Protein AF-A0A833EE77-F1 (afdb_monomer_lite)

pLDDT: mean 90.79, std 15.11, range [37.19, 98.88]

Structure (mmCIF, N/CA/C/O backbone):
data_AF-A0A833EE77-F1
#
_entry.id   AF-A0A833EE77-F1
#
loop_
_atom_site.group_PDB
_atom_site.id
_atom_site.type_symbol
_atom_site.label_atom_id
_atom_site.label_alt_id
_atom_site.label_comp_id
_atom_site.label_asym_id
_atom_site.label_entity_id
_atom_site.label_seq_id
_atom_site.pdbx_PDB_ins_code
_atom_site.Cartn_x
_atom_site.Cartn_y
_atom_site.Cartn_z
_atom_site.occupancy
_atom_site.B_iso_or_equiv
_atom_site.auth_seq_id
_atom_site.auth_comp_id
_atom_site.auth_asym_id
_atom_site.auth_atom_id
_atom_site.pdbx_PDB_model_num
ATOM 1 N N . MET A 1 1 ? -13.756 -19.932 4.667 1.00 41.28 1 MET A N 1
ATOM 2 C CA . MET A 1 1 ? -12.441 -20.543 4.941 1.00 41.28 1 MET A CA 1
ATOM 3 C C . MET A 1 1 ? -11.650 -19.538 5.749 1.00 41.28 1 MET A C 1
ATOM 5 O O . MET A 1 1 ? -11.485 -18.421 5.277 1.00 41.28 1 MET A O 1
ATOM 9 N N . THR A 1 2 ? -11.267 -19.874 6.977 1.00 51.00 2 THR A N 1
ATOM 10 C CA . THR A 1 2 ? -10.389 -19.019 7.786 1.00 51.00 2 THR A CA 1
ATOM 11 C C . THR A 1 2 ? -9.009 -19.064 7.149 1.00 51.00 2 THR A C 1
ATOM 13 O O . THR A 1 2 ? -8.465 -20.150 6.953 1.00 51.00 2 THR A O 1
ATOM 16 N N . GLN A 1 3 ? -8.489 -17.916 6.727 1.00 67.69 3 GLN A N 1
ATOM 17 C CA . GLN A 1 3 ? -7.185 -17.866 6.086 1.00 67.69 3 GLN A CA 1
ATOM 18 C C . GLN A 1 3 ? -6.095 -18.176 7.117 1.00 67.69 3 GLN A C 1
ATOM 20 O O . GLN A 1 3 ? -6.191 -17.741 8.264 1.00 67.69 3 GLN A O 1
ATOM 25 N N . ALA A 1 4 ? -5.080 -18.950 6.729 1.00 79.62 4 ALA A N 1
ATOM 26 C CA . ALA A 1 4 ? -3.948 -19.215 7.605 1.00 79.62 4 ALA A CA 1
ATOM 27 C C . ALA A 1 4 ? -3.209 -17.903 7.905 1.00 79.62 4 ALA A C 1
ATOM 29 O O . ALA A 1 4 ? -2.878 -17.142 6.995 1.00 79.62 4 ALA A O 1
ATOM 30 N N . LYS A 1 5 ? -2.963 -17.655 9.190 1.00 92.25 5 LYS A N 1
ATOM 31 C CA . LYS A 1 5 ? -2.133 -16.555 9.672 1.00 92.25 5 LYS A CA 1
ATOM 32 C C . LYS A 1 5 ? -0.692 -16.753 9.185 1.00 92.25 5 LYS A C 1
ATOM 34 O O . LYS A 1 5 ? -0.132 -17.825 9.402 1.00 92.25 5 LYS A O 1
ATOM 39 N N . ILE A 1 6 ? -0.100 -15.726 8.574 1.00 95.88 6 ILE A N 1
ATOM 40 C CA . ILE A 1 6 ? 1.319 -15.721 8.176 1.00 95.88 6 ILE A CA 1
ATOM 41 C C . ILE A 1 6 ? 2.104 -14.883 9.181 1.00 95.88 6 ILE A C 1
ATOM 43 O O . ILE A 1 6 ? 1.729 -13.741 9.448 1.00 95.88 6 ILE A O 1
ATOM 47 N N . THR A 1 7 ? 3.165 -15.437 9.762 1.00 96.62 7 THR A N 1
ATOM 48 C CA . THR A 1 7 ? 3.954 -14.734 10.783 1.00 96.62 7 THR A CA 1
ATOM 49 C C . THR A 1 7 ? 4.875 -13.678 10.176 1.00 96.62 7 THR A C 1
ATOM 51 O O . THR A 1 7 ? 5.219 -13.746 8.995 1.00 96.62 7 THR A O 1
ATOM 54 N N . LEU A 1 8 ? 5.309 -12.708 10.984 1.00 94.75 8 LEU A N 1
ATOM 55 C CA . LEU A 1 8 ? 6.330 -11.737 10.569 1.00 94.75 8 LEU A CA 1
ATOM 56 C C . LEU A 1 8 ? 7.614 -12.402 10.058 1.00 94.75 8 LEU A C 1
ATOM 58 O O . LEU A 1 8 ? 8.053 -12.073 8.961 1.00 94.75 8 LEU A O 1
ATOM 62 N N . ASP A 1 9 ? 8.146 -13.390 10.778 1.00 94.62 9 ASP A N 1
ATOM 63 C CA . ASP A 1 9 ? 9.364 -14.107 10.371 1.00 94.62 9 ASP A CA 1
ATOM 64 C C . ASP A 1 9 ? 9.210 -14.770 8.991 1.00 94.62 9 ASP A C 1
ATOM 66 O O . ASP A 1 9 ? 10.132 -14.778 8.176 1.00 94.62 9 ASP A O 1
ATOM 70 N N . GLN A 1 10 ? 8.016 -15.296 8.686 1.00 95.12 10 GLN A N 1
ATOM 71 C CA . GLN A 1 10 ? 7.722 -15.828 7.356 1.00 95.12 10 GLN A CA 1
ATOM 72 C C . GLN A 1 10 ? 7.742 -14.711 6.305 1.00 95.12 10 GLN A C 1
ATOM 74 O O . GLN A 1 10 ? 8.384 -14.871 5.269 1.00 95.12 10 GLN A O 1
ATOM 79 N N . LEU A 1 11 ? 7.095 -13.573 6.577 1.00 95.19 11 LEU A N 1
ATOM 80 C CA . LEU A 1 11 ? 7.039 -12.421 5.664 1.00 95.19 11 LEU A CA 1
ATOM 81 C C . LEU A 1 11 ? 8.419 -11.811 5.378 1.00 95.19 11 LEU A C 1
ATOM 83 O O . LEU A 1 11 ? 8.640 -11.306 4.277 1.00 95.19 11 LEU A O 1
ATOM 87 N N . GLU A 1 12 ? 9.353 -11.859 6.327 1.00 92.75 12 GLU A N 1
ATOM 88 C CA . GLU A 1 12 ? 10.727 -11.374 6.129 1.00 92.75 12 GLU A CA 1
ATOM 89 C C . GLU A 1 12 ? 11.504 -12.213 5.107 1.00 92.75 12 GLU A C 1
ATOM 91 O O . GLU A 1 12 ? 12.356 -11.690 4.392 1.00 92.75 12 GLU A O 1
ATOM 96 N N . SER A 1 13 ? 11.165 -13.498 4.982 1.00 94.19 13 SER A N 1
ATOM 97 C CA . SER A 1 13 ? 11.771 -14.407 4.002 1.00 94.19 13 SER A CA 1
ATOM 98 C C . SER A 1 13 ? 11.108 -14.378 2.618 1.00 94.19 13 SER A C 1
ATOM 100 O O . SER A 1 13 ? 11.604 -15.008 1.684 1.00 94.19 13 SER A O 1
ATOM 102 N N . PHE A 1 14 ? 9.985 -13.666 2.466 1.00 96.19 14 PHE A N 1
ATOM 103 C CA . PHE A 1 14 ? 9.213 -13.671 1.225 1.00 96.19 14 PHE A CA 1
ATOM 104 C C . PHE A 1 14 ? 9.964 -13.003 0.074 1.00 96.19 14 PHE A C 1
ATOM 106 O O . PHE A 1 14 ? 10.391 -11.849 0.146 1.00 96.19 14 PHE A O 1
ATOM 113 N N . SER A 1 15 ? 10.000 -13.694 -1.062 1.00 95.00 15 SER A N 1
ATOM 114 C CA . SER A 1 15 ? 10.265 -13.065 -2.347 1.00 95.00 15 SER A CA 1
ATOM 115 C C . SER A 1 15 ? 9.066 -12.220 -2.784 1.00 95.00 15 SER A C 1
ATOM 117 O O . SER A 1 15 ? 7.940 -12.358 -2.300 1.00 95.00 15 SER A O 1
ATOM 119 N N . TYR A 1 16 ? 9.257 -11.378 -3.798 1.00 92.88 16 TYR A N 1
ATOM 120 C CA . TYR A 1 16 ? 8.147 -10.619 -4.368 1.00 92.88 16 TYR A CA 1
ATOM 121 C C . TYR A 1 16 ? 7.014 -11.506 -4.922 1.00 92.88 16 TYR A C 1
ATOM 123 O O . TYR A 1 16 ? 5.853 -11.094 -4.920 1.00 92.88 16 TYR A O 1
ATOM 131 N N . LYS A 1 17 ? 7.326 -12.727 -5.383 1.00 95.88 17 LYS A N 1
ATOM 132 C CA . LYS A 1 17 ? 6.321 -13.681 -5.876 1.00 95.88 17 LYS A CA 1
ATOM 133 C C . LYS A 1 17 ? 5.457 -14.218 -4.741 1.00 95.88 17 LYS A C 1
ATOM 135 O O . LYS A 1 17 ? 4.261 -14.432 -4.945 1.00 95.88 17 LYS A O 1
ATOM 140 N N . ASP A 1 18 ? 6.042 -14.373 -3.559 1.00 97.00 18 ASP A N 1
ATOM 141 C CA . ASP A 1 18 ? 5.333 -14.823 -2.364 1.00 97.00 18 ASP A CA 1
ATOM 142 C C . ASP A 1 18 ? 4.356 -13.744 -1.893 1.00 97.00 18 ASP A C 1
ATOM 144 O O . ASP A 1 18 ? 3.195 -14.049 -1.639 1.00 97.00 18 ASP A O 1
ATOM 148 N N . TYR A 1 19 ? 4.753 -12.464 -1.923 1.00 97.38 19 TYR A N 1
ATOM 149 C CA . TYR A 1 19 ? 3.835 -11.342 -1.671 1.00 97.38 19 TYR A CA 1
ATOM 150 C C . TYR A 1 19 ? 2.665 -11.291 -2.664 1.00 97.38 19 TYR A C 1
ATOM 152 O O . TYR A 1 19 ? 1.514 -11.130 -2.261 1.00 97.38 19 TYR A O 1
ATOM 160 N N . ILE A 1 20 ? 2.929 -11.461 -3.964 1.00 97.19 20 ILE A N 1
ATOM 161 C CA . ILE A 1 20 ? 1.875 -11.493 -4.993 1.00 97.19 20 ILE A CA 1
ATOM 162 C C . ILE A 1 20 ? 0.903 -12.653 -4.735 1.00 97.19 20 ILE A C 1
ATOM 164 O O . ILE A 1 20 ? -0.315 -12.470 -4.809 1.00 97.19 20 ILE A O 1
ATOM 168 N N . SER A 1 21 ? 1.437 -13.830 -4.402 1.00 96.69 21 SER A N 1
ATOM 169 C CA . SER A 1 21 ? 0.649 -15.029 -4.103 1.00 96.69 21 SER A CA 1
ATOM 170 C C . SER A 1 21 ? -0.181 -14.853 -2.834 1.00 96.69 21 SER A C 1
ATOM 172 O O . SER A 1 21 ? -1.374 -15.162 -2.842 1.00 96.69 21 SER A O 1
ATOM 174 N N . LEU A 1 22 ? 0.410 -14.276 -1.784 1.00 97.06 22 LEU A N 1
ATOM 175 C CA . LEU A 1 22 ? -0.274 -13.899 -0.552 1.00 97.06 22 LEU A CA 1
ATOM 176 C C . LEU A 1 22 ? -1.466 -13.000 -0.868 1.00 97.06 22 LEU A C 1
ATOM 178 O O . LEU A 1 22 ? -2.602 -13.393 -0.618 1.00 97.06 22 LEU A O 1
ATOM 182 N N . TYR A 1 23 ? -1.234 -11.847 -1.498 1.00 97.69 23 TYR A N 1
ATOM 183 C CA . TYR A 1 23 ? -2.290 -10.880 -1.794 1.00 97.69 23 TYR A CA 1
ATOM 184 C C . TYR A 1 23 ? -3.417 -11.479 -2.625 1.00 97.69 23 TYR A C 1
ATOM 186 O O . TYR A 1 23 ? -4.588 -11.310 -2.283 1.00 97.69 23 TYR A O 1
ATOM 194 N N . LYS A 1 24 ? -3.079 -12.244 -3.664 1.00 95.88 24 LYS A N 1
ATOM 195 C CA . LYS A 1 24 ? -4.072 -12.938 -4.480 1.00 95.88 24 LYS A CA 1
ATOM 196 C C . LYS A 1 24 ? -4.890 -13.933 -3.649 1.00 95.88 24 LYS A C 1
ATOM 198 O O . LYS A 1 24 ? -6.118 -13.902 -3.725 1.00 95.88 24 LYS A O 1
ATOM 203 N N . SER A 1 25 ? -4.235 -14.770 -2.837 1.00 95.25 25 SER A N 1
ATOM 204 C CA . SER A 1 25 ? -4.895 -15.781 -1.991 1.00 95.25 25 SER A CA 1
ATOM 205 C C . SER A 1 25 ? -5.814 -15.167 -0.928 1.00 95.25 25 SER A C 1
ATOM 207 O O . SER A 1 25 ? -6.822 -15.764 -0.565 1.00 95.25 25 SER A O 1
ATOM 209 N N . CYS A 1 26 ? -5.499 -13.950 -0.475 1.00 95.00 26 CYS A N 1
ATOM 210 C CA . CYS A 1 26 ? -6.304 -13.154 0.452 1.00 95.00 26 CYS A CA 1
ATOM 211 C C . CYS A 1 26 ? -7.503 -12.459 -0.201 1.00 95.00 26 CYS A C 1
ATOM 213 O O . CYS A 1 26 ? -8.188 -11.679 0.457 1.00 95.00 26 CYS A O 1
ATOM 215 N N . GLY A 1 27 ? -7.743 -12.661 -1.498 1.00 95.81 27 GLY A N 1
ATOM 216 C CA . GLY A 1 27 ? -8.798 -11.936 -2.197 1.00 95.81 27 GLY A CA 1
ATOM 217 C C . GLY A 1 27 ? -8.448 -10.466 -2.470 1.00 95.81 27 GLY A C 1
ATOM 218 O O . GLY A 1 27 ? -9.326 -9.701 -2.864 1.00 95.81 27 GLY A O 1
ATOM 219 N N . LEU A 1 28 ? -7.197 -10.033 -2.284 1.00 97.56 28 LEU A N 1
ATOM 220 C CA . LEU A 1 28 ? -6.819 -8.643 -2.526 1.00 97.56 28 LEU A CA 1
ATOM 221 C C . LEU A 1 28 ? -6.675 -8.372 -4.020 1.00 97.56 28 LEU A C 1
ATOM 223 O O . LEU A 1 28 ? -6.152 -9.190 -4.783 1.00 97.56 28 LEU A O 1
ATOM 227 N N . SER A 1 29 ? -7.126 -7.192 -4.436 1.00 98.19 29 SER A N 1
ATOM 228 C CA . SER A 1 29 ? -6.893 -6.692 -5.785 1.00 98.19 29 SER A CA 1
ATOM 229 C C . SER A 1 29 ? -5.613 -5.872 -5.817 1.00 98.19 29 SER A C 1
ATOM 231 O O . SER A 1 29 ? -5.461 -4.923 -5.042 1.00 98.19 29 SER A O 1
ATOM 233 N N . ILE A 1 30 ? -4.693 -6.252 -6.703 1.00 98.44 30 ILE A N 1
ATOM 234 C CA . ILE A 1 30 ? -3.366 -5.648 -6.810 1.00 98.44 30 ILE A CA 1
ATOM 235 C C . ILE A 1 30 ? -3.077 -5.153 -8.218 1.00 98.44 30 ILE A C 1
ATOM 237 O O . ILE A 1 30 ? -3.586 -5.699 -9.197 1.00 98.44 30 ILE A O 1
ATOM 241 N N . VAL A 1 31 ? -2.208 -4.149 -8.316 1.00 98.62 31 VAL A N 1
ATOM 242 C CA . VAL A 1 31 ? -1.667 -3.666 -9.591 1.00 98.62 31 VAL A CA 1
ATOM 243 C C . VAL A 1 31 ? -0.179 -3.335 -9.477 1.00 98.62 31 VAL A C 1
ATOM 245 O O . VAL A 1 31 ? 0.266 -2.873 -8.422 1.00 98.62 31 VAL A O 1
ATOM 248 N N . PRO A 1 32 ? 0.605 -3.537 -10.550 1.00 98.69 32 PRO A N 1
ATOM 249 C CA . PRO A 1 32 ? 1.985 -3.084 -10.598 1.00 98.69 32 PRO A CA 1
ATOM 250 C C . PRO A 1 32 ? 2.079 -1.562 -10.660 1.00 98.69 32 PRO A C 1
ATOM 252 O O . PRO A 1 32 ? 1.334 -0.900 -11.391 1.00 98.69 32 PRO A O 1
ATOM 255 N N . LEU A 1 33 ? 3.054 -1.024 -9.937 1.00 98.81 33 LEU A N 1
ATOM 256 C CA . LEU A 1 33 ? 3.460 0.375 -9.981 1.00 98.81 33 LEU A CA 1
ATOM 257 C C . LEU A 1 33 ? 4.839 0.496 -10.633 1.00 98.81 33 LEU A C 1
ATOM 259 O O . LEU A 1 33 ? 5.613 -0.463 -10.649 1.00 98.81 33 LEU A O 1
ATOM 263 N N . TYR A 1 34 ? 5.156 1.675 -11.166 1.00 98.56 34 TYR A N 1
ATOM 264 C CA . TYR A 1 34 ? 6.520 1.938 -11.609 1.00 98.56 34 TYR A CA 1
ATOM 265 C C . TYR A 1 34 ? 7.469 1.859 -10.402 1.00 98.56 34 TYR A C 1
ATOM 267 O O . TYR A 1 34 ? 7.109 2.377 -9.333 1.00 98.56 34 TYR A O 1
ATOM 275 N N . PRO A 1 35 ? 8.655 1.237 -10.541 1.00 98.31 35 PRO A N 1
ATOM 276 C CA . PRO A 1 35 ? 9.581 1.087 -9.423 1.00 98.31 35 PRO A CA 1
ATOM 277 C C . PRO A 1 35 ? 9.943 2.430 -8.779 1.00 98.31 35 PRO A C 1
ATOM 279 O O . PRO A 1 35 ? 10.087 3.437 -9.474 1.00 98.31 35 PRO A O 1
ATOM 282 N N . SER A 1 36 ? 10.035 2.448 -7.445 1.00 97.25 36 SER A N 1
ATOM 283 C CA . SER A 1 36 ? 10.281 3.654 -6.633 1.00 97.25 36 SER A CA 1
ATOM 284 C C . SER A 1 36 ? 9.291 4.812 -6.853 1.00 97.25 36 SER A C 1
ATOM 286 O O . SER A 1 36 ? 9.573 5.963 -6.522 1.00 97.25 36 SER A O 1
ATOM 288 N N . THR A 1 37 ? 8.085 4.520 -7.352 1.00 97.81 37 THR A N 1
ATOM 289 C CA . THR A 1 37 ? 6.987 5.493 -7.481 1.00 97.81 37 THR A CA 1
ATOM 290 C C . THR A 1 37 ? 5.716 5.012 -6.779 1.00 97.81 37 THR A C 1
ATOM 292 O O . THR A 1 37 ? 5.610 3.868 -6.330 1.00 97.81 37 THR A O 1
ATOM 295 N N . LYS A 1 38 ? 4.701 5.881 -6.739 1.00 97.50 38 LYS A N 1
ATOM 296 C CA . LYS A 1 38 ? 3.333 5.533 -6.314 1.00 97.50 38 LYS A CA 1
ATOM 297 C C . LYS A 1 38 ? 2.345 5.465 -7.491 1.00 97.50 38 LYS A C 1
ATOM 299 O O . LYS A 1 38 ? 1.137 5.593 -7.283 1.00 97.50 38 LYS A O 1
ATOM 304 N N . ILE A 1 39 ? 2.848 5.328 -8.722 1.00 98.19 39 ILE A N 1
ATOM 305 C CA . ILE A 1 39 ? 2.081 5.493 -9.966 1.00 98.19 39 ILE A CA 1
ATOM 306 C C . ILE A 1 39 ? 1.887 4.130 -10.656 1.00 98.19 39 ILE A C 1
ATOM 308 O O . ILE A 1 39 ? 2.880 3.446 -10.915 1.00 98.19 39 ILE A O 1
ATOM 312 N N . PRO A 1 40 ? 0.644 3.715 -10.971 1.00 98.25 40 PRO A N 1
ATOM 313 C CA . PRO A 1 40 ? 0.370 2.452 -11.649 1.00 98.25 40 PRO A CA 1
ATOM 314 C C . PRO A 1 40 ? 0.943 2.387 -13.063 1.00 98.25 40 PRO A C 1
ATOM 316 O O . PRO A 1 40 ? 0.865 3.344 -13.832 1.00 98.25 40 PRO A O 1
ATOM 319 N N . VAL A 1 41 ? 1.468 1.217 -13.431 1.00 97.81 41 VAL A N 1
ATOM 320 C CA . VAL A 1 41 ? 1.937 0.932 -14.804 1.00 97.81 41 VAL A CA 1
ATOM 321 C C . VAL A 1 41 ? 0.767 0.591 -15.727 1.00 97.81 41 VAL A C 1
ATOM 323 O O . VAL A 1 41 ? 0.839 0.747 -16.945 1.00 97.81 41 VAL A O 1
ATOM 326 N N . VAL A 1 42 ? -0.324 0.104 -15.139 1.00 97.25 42 VAL A N 1
ATOM 327 C CA . VAL A 1 42 ? -1.559 -0.288 -15.817 1.00 97.25 42 VAL A CA 1
ATOM 328 C C . VAL A 1 42 ? -2.723 0.537 -15.277 1.00 97.25 42 VAL A C 1
ATOM 330 O O . VAL A 1 42 ? -2.709 0.945 -14.119 1.00 97.25 42 VAL A O 1
ATOM 333 N N . SER A 1 43 ? -3.754 0.744 -16.099 1.00 96.31 43 SER A N 1
ATOM 334 C CA . SER A 1 43 ? -5.022 1.325 -15.639 1.00 96.31 43 SER A CA 1
ATOM 335 C C . SER A 1 43 ? -5.599 0.459 -14.517 1.00 96.31 43 SER A C 1
ATOM 337 O O . SER A 1 43 ? -5.856 -0.737 -14.708 1.00 96.31 43 SER A O 1
ATOM 339 N N . PHE A 1 44 ? -5.743 1.053 -13.331 1.00 96.62 44 PHE A N 1
ATOM 340 C CA . PHE A 1 44 ? -6.160 0.334 -12.131 1.00 96.62 44 PHE A CA 1
ATOM 341 C C . PHE A 1 44 ? -7.687 0.284 -11.975 1.00 96.62 44 PHE A C 1
ATOM 343 O O . PHE A 1 44 ? -8.207 -0.541 -11.230 1.00 96.62 44 PHE A O 1
ATOM 350 N N . GLU A 1 45 ? -8.421 1.113 -12.722 1.00 96.38 45 GLU A N 1
ATOM 351 C CA . GLU A 1 45 ? -9.866 1.323 -12.606 1.00 96.38 45 GLU A CA 1
ATOM 352 C C . GLU A 1 45 ? -10.666 0.027 -12.766 1.00 96.38 45 GLU A C 1
ATOM 354 O O . GLU A 1 45 ? -11.645 -0.199 -12.052 1.00 96.38 45 GLU A O 1
ATOM 359 N N . ARG A 1 46 ? -10.232 -0.856 -13.672 1.00 96.12 46 ARG A N 1
ATOM 360 C CA . ARG A 1 46 ? -10.863 -2.168 -13.886 1.00 96.12 46 ARG A CA 1
ATOM 361 C C . ARG A 1 46 ? -10.678 -3.125 -12.708 1.00 96.12 46 ARG A C 1
ATOM 363 O O . ARG A 1 46 ? -11.518 -3.994 -12.500 1.00 96.12 46 ARG A O 1
ATOM 370 N N . TYR A 1 47 ? -9.621 -2.941 -11.924 1.00 97.69 47 TYR A N 1
ATOM 371 C CA . TYR A 1 47 ? -9.306 -3.761 -10.755 1.00 97.69 47 TYR A CA 1
ATOM 372 C C . TYR A 1 47 ? -9.955 -3.231 -9.471 1.00 97.69 47 TYR A C 1
ATOM 374 O O . TYR A 1 47 ? -9.853 -3.857 -8.423 1.00 97.69 47 TYR A O 1
ATOM 382 N N . CYS A 1 48 ? -10.690 -2.117 -9.546 1.00 96.50 48 CYS A N 1
ATOM 383 C CA . CYS A 1 48 ? -11.508 -1.613 -8.442 1.00 96.50 48 CYS A CA 1
ATOM 384 C C . CYS A 1 48 ? -12.778 -2.438 -8.190 1.00 96.50 48 CYS A C 1
ATOM 386 O O . CYS A 1 48 ? -13.429 -2.227 -7.173 1.00 96.50 48 CYS A O 1
ATOM 388 N N . ASN A 1 49 ? -13.150 -3.334 -9.113 1.00 94.56 49 ASN A N 1
ATOM 389 C CA . ASN A 1 49 ? -14.352 -4.171 -9.005 1.00 94.56 49 ASN A CA 1
ATOM 390 C C . ASN A 1 49 ? -14.057 -5.679 -9.103 1.00 94.56 49 ASN A C 1
ATOM 392 O O . ASN A 1 49 ? -14.976 -6.483 -8.994 1.00 94.56 49 ASN A O 1
ATOM 396 N N . ARG A 1 50 ? -12.803 -6.073 -9.352 1.00 95.31 50 ARG A N 1
ATOM 397 C CA . ARG A 1 50 ? -12.374 -7.475 -9.436 1.00 95.31 50 ARG A CA 1
ATOM 398 C C . ARG A 1 50 ? -10.887 -7.598 -9.138 1.00 95.31 50 ARG A C 1
ATOM 400 O O . ARG A 1 50 ? -10.143 -6.643 -9.344 1.00 95.31 50 ARG A O 1
ATOM 407 N N . GLN A 1 51 ? -10.448 -8.787 -8.746 1.00 96.94 51 GLN A N 1
ATOM 408 C CA . GLN A 1 51 ? -9.026 -9.120 -8.731 1.00 96.94 51 GLN A CA 1
ATOM 409 C C . GLN A 1 51 ? -8.476 -9.255 -10.165 1.00 96.94 51 GLN A C 1
ATOM 411 O O . GLN A 1 51 ? -9.245 -9.548 -11.094 1.00 96.94 51 GLN A O 1
ATOM 416 N N . PRO A 1 52 ? -7.165 -9.037 -10.374 1.00 97.62 52 PRO A N 1
ATOM 417 C CA . PRO A 1 52 ? -6.503 -9.448 -11.610 1.00 97.62 52 PRO A CA 1
ATOM 418 C C . PRO A 1 52 ? -6.626 -10.964 -11.818 1.00 97.62 52 PRO A C 1
ATOM 420 O O . PRO A 1 52 ? -6.579 -11.723 -10.850 1.00 97.62 52 PRO A O 1
ATOM 423 N N . SER A 1 53 ? -6.796 -11.397 -13.069 1.00 97.62 53 SER A N 1
ATOM 424 C CA . SER A 1 53 ? -6.854 -12.821 -13.414 1.00 97.62 53 SER A CA 1
ATOM 425 C C . SER A 1 53 ? -5.474 -13.473 -13.352 1.00 97.62 53 SER A C 1
ATOM 427 O O . SER A 1 53 ? -4.439 -12.799 -13.313 1.00 97.62 53 SER A O 1
ATOM 429 N N . ASP A 1 54 ? -5.447 -14.799 -13.394 1.00 97.56 54 ASP A N 1
ATOM 430 C CA . ASP A 1 54 ? -4.218 -15.590 -13.377 1.00 97.56 54 ASP A CA 1
ATOM 431 C C . ASP A 1 54 ? -3.340 -15.301 -14.596 1.00 97.56 54 ASP A C 1
ATOM 433 O O . ASP A 1 54 ? -2.119 -15.199 -14.471 1.00 97.56 54 ASP A O 1
ATOM 437 N N . GLU A 1 55 ? -3.948 -15.079 -15.762 1.00 98.06 55 GLU A N 1
ATOM 438 C CA . GLU A 1 55 ? -3.249 -14.696 -16.988 1.00 98.06 55 GLU A CA 1
ATOM 439 C C . GLU A 1 55 ? -2.658 -13.285 -16.878 1.00 98.06 55 GLU A C 1
ATOM 441 O O . GLU A 1 55 ? -1.528 -13.047 -17.312 1.00 98.06 55 GLU A O 1
ATOM 446 N N . GLU A 1 56 ? -3.390 -12.342 -16.273 1.00 98.38 56 GLU A N 1
ATOM 447 C CA . GLU A 1 56 ? -2.895 -10.983 -16.027 1.00 98.38 56 GLU A CA 1
ATOM 448 C C . GLU A 1 56 ? -1.708 -11.000 -15.057 1.00 98.38 56 GLU A C 1
ATOM 450 O O . GLU A 1 56 ? -0.671 -10.401 -15.353 1.00 98.38 56 GLU A O 1
ATOM 455 N N . ILE A 1 57 ? -1.820 -11.737 -13.947 1.00 98.25 57 ILE A N 1
ATOM 456 C CA . ILE A 1 57 ? -0.736 -11.920 -12.976 1.00 98.25 57 ILE A CA 1
ATOM 457 C C . ILE A 1 57 ? 0.468 -12.598 -13.629 1.00 98.25 57 ILE A C 1
ATOM 459 O O . ILE A 1 57 ? 1.585 -12.105 -13.487 1.00 98.25 57 ILE A O 1
ATOM 463 N N . THR A 1 58 ? 0.265 -13.671 -14.395 1.00 97.94 58 THR A N 1
ATOM 464 C CA . THR A 1 58 ? 1.339 -14.373 -15.120 1.00 97.94 58 THR A CA 1
ATOM 465 C C . THR A 1 58 ? 2.057 -13.428 -16.080 1.00 97.94 58 THR A C 1
ATOM 467 O O . THR A 1 58 ? 3.289 -13.352 -16.104 1.00 97.94 58 THR A O 1
ATOM 470 N N . LYS A 1 59 ? 1.298 -12.615 -16.823 1.00 98.25 59 LYS A N 1
ATOM 471 C CA . LYS A 1 59 ? 1.865 -11.584 -17.692 1.00 98.25 59 LYS A CA 1
ATOM 472 C C . LYS A 1 59 ? 2.682 -10.569 -16.893 1.00 98.25 59 LYS A C 1
ATOM 474 O O . LYS A 1 59 ? 3.791 -10.231 -17.312 1.00 98.25 59 LYS A O 1
ATOM 479 N N . TRP A 1 60 ? 2.187 -10.090 -15.755 1.00 98.44 60 TRP A N 1
ATOM 480 C CA . TRP A 1 60 ? 2.913 -9.128 -14.922 1.00 98.44 60 TRP A CA 1
ATOM 481 C C . TRP A 1 60 ? 4.159 -9.730 -14.277 1.00 98.44 60 TRP A C 1
ATOM 483 O O . TRP A 1 60 ? 5.194 -9.075 -14.280 1.00 98.44 60 TRP A O 1
ATOM 493 N N . LEU A 1 61 ? 4.123 -10.989 -13.843 1.00 97.56 61 LEU A N 1
ATOM 494 C CA . LEU A 1 61 ? 5.292 -11.722 -13.343 1.00 97.56 61 LEU A CA 1
ATOM 495 C C . LEU A 1 61 ? 6.396 -11.873 -14.392 1.00 97.56 61 LEU A C 1
ATOM 497 O O . LEU A 1 61 ? 7.569 -11.907 -14.039 1.00 97.56 61 LEU A O 1
ATOM 501 N N . SER A 1 62 ? 6.049 -11.921 -15.680 1.00 97.00 62 SER A N 1
ATOM 502 C CA . SER A 1 62 ? 7.043 -11.913 -16.765 1.00 97.00 62 SER A CA 1
ATOM 503 C C . SER A 1 62 ? 7.522 -10.501 -17.147 1.00 97.00 62 SER A C 1
ATOM 505 O O . SER A 1 62 ? 8.469 -10.358 -17.920 1.00 97.00 62 SER A O 1
ATOM 507 N N . THR A 1 63 ? 6.875 -9.451 -16.622 1.00 97.44 63 THR A N 1
ATOM 508 C CA . THR A 1 63 ? 7.125 -8.045 -16.978 1.00 97.44 63 THR A CA 1
ATOM 509 C C . THR A 1 63 ? 7.198 -7.124 -15.756 1.00 97.44 63 THR A C 1
ATOM 511 O O . THR A 1 63 ? 8.262 -6.952 -15.183 1.00 97.44 63 THR A O 1
ATOM 514 N N . TYR A 1 64 ? 6.091 -6.502 -15.353 1.00 97.88 64 TYR A N 1
ATOM 515 C CA . TYR A 1 64 ? 6.071 -5.411 -14.372 1.00 97.88 64 TYR A CA 1
ATOM 516 C C . TYR A 1 64 ? 6.415 -5.823 -12.934 1.00 97.88 64 TYR A C 1
ATOM 518 O O . TYR A 1 64 ? 6.767 -4.969 -12.126 1.00 97.88 64 TYR A O 1
ATOM 526 N N . PHE A 1 65 ? 6.351 -7.113 -12.623 1.00 97.62 65 PHE A N 1
ATOM 527 C CA . PHE A 1 65 ? 6.834 -7.706 -11.378 1.00 97.62 65 PHE A CA 1
ATOM 528 C C . PHE A 1 65 ? 8.134 -8.492 -11.584 1.00 97.62 65 PHE A C 1
ATOM 530 O O . PHE A 1 65 ? 8.440 -9.383 -10.805 1.00 97.62 65 PHE A O 1
ATOM 537 N N . ASN A 1 66 ? 8.897 -8.191 -12.636 1.00 97.62 66 ASN A N 1
ATOM 538 C CA . ASN A 1 66 ? 10.185 -8.813 -12.908 1.00 97.62 66 ASN A CA 1
ATOM 539 C C . ASN A 1 66 ? 11.305 -7.760 -12.829 1.00 97.62 66 ASN A C 1
ATOM 541 O O . ASN A 1 66 ? 11.363 -6.879 -13.693 1.00 97.62 66 ASN A O 1
ATOM 545 N N . PRO A 1 67 ? 12.217 -7.859 -11.846 1.00 97.50 67 PRO A N 1
ATOM 546 C CA . PRO A 1 67 ? 13.353 -6.948 -11.730 1.00 97.50 67 PRO A CA 1
ATOM 547 C C . PRO A 1 67 ? 14.219 -6.856 -12.993 1.00 97.50 67 PRO A C 1
ATOM 549 O O . PRO A 1 67 ? 14.596 -5.770 -13.423 1.00 97.50 67 PRO A O 1
ATOM 552 N N . GLU A 1 68 ? 14.478 -7.982 -13.658 1.00 97.88 68 GLU A N 1
ATOM 553 C CA . GLU A 1 68 ? 15.322 -8.020 -14.858 1.00 97.88 68 GLU A CA 1
ATOM 554 C C . GLU A 1 68 ? 14.647 -7.325 -16.052 1.00 97.88 68 GLU A C 1
ATOM 556 O O . GLU A 1 68 ? 15.296 -6.649 -16.851 1.00 97.88 68 GLU A O 1
ATOM 561 N N . PHE A 1 69 ? 13.316 -7.411 -16.147 1.00 98.25 69 PHE A N 1
ATOM 562 C CA . PHE A 1 69 ? 12.569 -6.642 -17.141 1.00 98.25 69 PHE A CA 1
ATOM 563 C C . PHE A 1 69 ? 12.762 -5.137 -16.928 1.00 98.25 69 PHE A C 1
ATOM 565 O O . PHE A 1 69 ? 13.039 -4.421 -17.891 1.00 98.25 69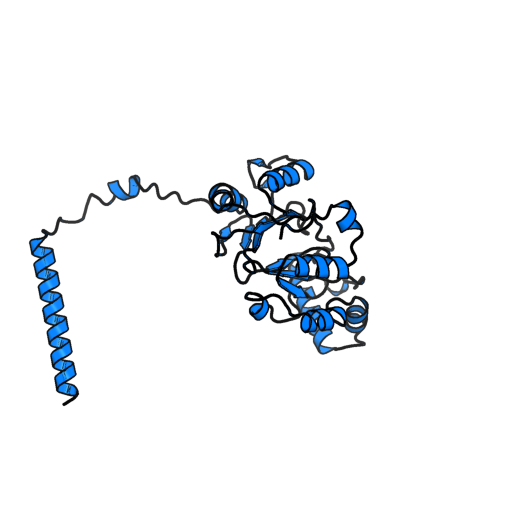 PHE A O 1
ATOM 572 N N . TRP A 1 70 ? 12.638 -4.659 -15.688 1.00 98.25 70 TRP A N 1
ATOM 573 C CA . TRP A 1 70 ? 12.825 -3.243 -15.371 1.00 98.25 70 TRP A CA 1
ATOM 574 C C . TRP A 1 70 ? 14.264 -2.786 -15.542 1.00 98.25 70 TRP A C 1
ATOM 576 O O . TRP A 1 70 ? 14.467 -1.682 -16.033 1.00 98.25 70 TRP A O 1
ATOM 586 N N . LYS A 1 71 ? 15.251 -3.637 -15.258 1.00 98.31 71 LYS A N 1
ATOM 587 C CA . LYS A 1 71 ? 16.659 -3.344 -15.537 1.00 98.31 71 LYS A CA 1
ATOM 588 C C . LYS A 1 71 ? 16.891 -3.071 -17.024 1.00 98.31 71 LYS A C 1
ATOM 590 O O . LYS A 1 71 ? 17.465 -2.048 -17.385 1.00 98.31 71 LYS A O 1
ATOM 595 N N . GLN A 1 72 ? 16.344 -3.912 -17.901 1.00 98.44 72 GLN A N 1
ATOM 596 C CA . GLN A 1 72 ? 16.424 -3.694 -19.350 1.00 98.44 72 GLN A CA 1
ATOM 597 C C . GLN A 1 72 ? 15.682 -2.426 -19.801 1.00 98.44 72 GLN A C 1
ATOM 599 O O . GLN A 1 72 ? 16.110 -1.772 -20.753 1.00 98.44 72 GLN A O 1
ATOM 604 N N . VAL A 1 73 ? 14.572 -2.068 -19.143 1.00 98.25 73 VAL A N 1
ATOM 605 C CA . VAL A 1 73 ? 13.863 -0.803 -19.402 1.00 98.25 73 VAL A CA 1
ATOM 606 C C . VAL A 1 73 ? 14.695 0.393 -18.933 1.00 98.25 73 VAL A C 1
ATOM 608 O O . VAL A 1 73 ? 14.836 1.353 -19.683 1.00 98.25 73 VAL A O 1
ATOM 611 N N . TRP A 1 74 ? 15.284 0.327 -17.739 1.00 97.56 74 TRP A N 1
ATOM 612 C CA . TRP A 1 74 ? 16.129 1.367 -17.146 1.00 97.56 74 TRP A CA 1
ATOM 613 C C . TRP A 1 74 ? 17.346 1.683 -18.020 1.00 97.56 74 TRP A C 1
ATOM 615 O O . TRP A 1 74 ? 17.590 2.843 -18.356 1.00 97.56 74 TRP A O 1
ATOM 625 N N . GLU A 1 75 ? 18.036 0.640 -18.481 1.00 96.69 75 GLU A N 1
ATOM 626 C CA . GLU A 1 75 ? 19.198 0.719 -19.374 1.00 96.69 75 GLU A CA 1
ATOM 627 C C . GLU A 1 75 ? 18.834 1.137 -20.813 1.00 96.69 75 GLU A C 1
ATOM 629 O O . GLU A 1 75 ? 19.706 1.228 -21.673 1.00 96.69 75 GLU A O 1
ATOM 634 N N . GLY A 1 76 ? 17.547 1.353 -21.117 1.00 96.00 76 GLY A N 1
ATOM 635 C CA . GLY A 1 76 ? 17.083 1.742 -22.453 1.00 96.00 76 GLY A CA 1
ATOM 636 C C . GLY A 1 76 ? 17.099 0.616 -23.490 1.00 96.00 76 GLY A C 1
ATOM 637 O O . GLY A 1 76 ? 16.764 0.849 -24.649 1.00 96.00 76 GLY A O 1
ATOM 638 N N . LYS A 1 77 ? 17.418 -0.618 -23.087 1.00 96.69 77 LYS A N 1
ATOM 639 C CA . LYS A 1 77 ? 17.478 -1.796 -23.968 1.00 96.69 77 LYS A CA 1
ATOM 640 C C . LYS A 1 77 ? 16.096 -2.314 -24.366 1.00 96.69 77 LYS A C 1
ATOM 642 O O . LYS A 1 77 ? 15.963 -3.024 -25.360 1.00 96.69 77 LYS A O 1
ATOM 647 N N . LYS A 1 78 ? 15.054 -1.994 -23.591 1.00 95.19 78 LYS A N 1
ATOM 648 C CA . LYS A 1 78 ? 13.692 -2.503 -23.800 1.00 95.19 78 LYS A CA 1
ATOM 649 C C . LYS A 1 78 ? 12.647 -1.413 -23.595 1.00 95.19 78 LYS A C 1
ATOM 651 O O . LYS A 1 78 ? 12.645 -0.732 -22.581 1.00 95.19 78 LYS A O 1
ATOM 656 N N . ARG A 1 79 ? 11.693 -1.310 -24.530 1.00 96.31 79 ARG A N 1
ATOM 657 C CA . ARG A 1 79 ? 10.512 -0.421 -24.444 1.00 96.31 79 ARG A CA 1
ATOM 658 C C . ARG A 1 79 ? 10.868 1.039 -24.080 1.00 96.31 79 ARG A C 1
ATOM 660 O O . ARG A 1 79 ? 10.467 1.503 -23.014 1.00 96.31 79 ARG A O 1
ATOM 667 N N . PRO A 1 80 ? 11.530 1.796 -24.972 1.00 96.69 80 PRO A N 1
ATOM 668 C CA . PRO A 1 80 ? 11.935 3.183 -24.705 1.00 96.69 80 PRO A CA 1
ATOM 669 C C . PRO A 1 80 ? 10.771 4.087 -24.265 1.00 96.69 80 PRO A C 1
ATOM 671 O O . PRO A 1 80 ? 10.899 4.820 -23.292 1.00 96.69 80 PRO A O 1
ATOM 674 N N . ALA A 1 81 ? 9.590 3.942 -24.875 1.00 97.56 81 ALA A N 1
ATOM 675 C CA . ALA A 1 81 ? 8.396 4.689 -24.464 1.00 97.56 81 ALA A CA 1
ATOM 676 C C . ALA A 1 81 ? 7.911 4.351 -23.035 1.00 97.56 81 ALA A C 1
ATOM 678 O O . ALA A 1 81 ? 7.284 5.175 -22.376 1.00 97.56 81 ALA A O 1
ATOM 679 N N . LEU A 1 82 ? 8.163 3.132 -22.539 1.00 97.81 82 LEU A N 1
ATOM 680 C CA . LEU A 1 82 ? 7.859 2.768 -21.150 1.00 97.81 82 LEU A CA 1
ATOM 681 C C . LEU A 1 82 ? 8.887 3.372 -20.189 1.00 97.81 82 LEU A C 1
ATOM 683 O O . LEU A 1 82 ? 8.505 3.817 -19.110 1.00 97.81 82 LEU A O 1
ATOM 687 N N . ARG A 1 83 ? 10.164 3.408 -20.592 1.00 97.88 83 ARG A N 1
ATOM 688 C CA . ARG A 1 83 ? 11.234 4.069 -19.837 1.00 97.88 83 ARG A CA 1
ATOM 689 C C . ARG A 1 83 ? 10.932 5.552 -19.652 1.00 97.88 83 ARG A C 1
ATOM 691 O O . ARG A 1 83 ? 10.982 6.030 -18.531 1.00 97.88 83 ARG A O 1
ATOM 698 N N . GLU A 1 84 ? 10.561 6.253 -20.718 1.00 98.06 84 GLU A N 1
ATOM 699 C CA . GLU A 1 84 ? 10.194 7.673 -20.656 1.00 98.06 84 GLU A CA 1
ATOM 700 C C . GLU A 1 84 ? 9.033 7.922 -19.680 1.00 98.06 84 GLU A C 1
ATOM 702 O O . GLU A 1 84 ? 9.122 8.772 -18.799 1.00 98.06 84 GLU A O 1
ATOM 707 N N . LYS A 1 85 ? 7.974 7.103 -19.747 1.00 98.25 85 LYS A N 1
ATOM 708 C CA . LYS A 1 85 ? 6.861 7.178 -18.785 1.00 98.25 85 LYS A CA 1
ATOM 709 C C . LYS A 1 85 ? 7.306 6.941 -17.345 1.00 98.25 85 LYS A C 1
ATOM 711 O O . LYS A 1 85 ? 6.790 7.593 -16.441 1.00 98.25 85 LYS A O 1
ATOM 716 N N . TRP A 1 86 ? 8.229 6.007 -17.130 1.00 98.25 86 TRP A N 1
ATOM 717 C CA . TRP A 1 86 ? 8.778 5.744 -15.806 1.00 98.25 86 TRP A CA 1
ATOM 718 C C . TRP A 1 86 ? 9.619 6.921 -15.300 1.00 98.25 86 TRP A C 1
ATOM 720 O O . TRP A 1 86 ? 9.425 7.331 -14.161 1.00 98.25 86 TRP A O 1
ATOM 730 N N . LEU A 1 87 ? 10.469 7.521 -16.137 1.00 98.00 87 LEU A N 1
ATOM 731 C CA . LEU A 1 87 ? 11.235 8.719 -15.773 1.00 98.00 87 LEU A CA 1
ATOM 732 C C . LEU A 1 87 ? 10.312 9.871 -15.365 1.00 98.00 87 LEU A C 1
ATOM 734 O O . LEU A 1 87 ? 10.467 10.407 -14.273 1.00 98.00 87 LEU A O 1
ATOM 738 N N . ASN A 1 88 ? 9.266 10.148 -16.145 1.00 97.88 88 ASN A N 1
ATOM 739 C CA . ASN A 1 88 ? 8.271 11.167 -15.792 1.00 97.88 88 ASN A CA 1
ATOM 740 C C . ASN A 1 88 ? 7.568 10.840 -14.457 1.00 97.88 88 ASN A C 1
ATOM 742 O O . ASN A 1 88 ? 7.297 11.717 -13.636 1.00 97.88 88 ASN A O 1
ATOM 746 N N . ALA A 1 89 ? 7.272 9.561 -14.204 1.00 97.75 89 ALA A N 1
ATOM 747 C CA . ALA A 1 89 ? 6.677 9.114 -12.945 1.00 97.75 89 ALA A CA 1
ATOM 748 C C . ALA A 1 89 ? 7.637 9.263 -11.745 1.00 97.75 89 ALA A C 1
ATOM 750 O O . ALA A 1 89 ? 7.189 9.587 -10.636 1.00 97.75 89 ALA A O 1
ATOM 751 N N . LEU A 1 90 ? 8.938 9.042 -11.957 1.00 97.62 90 LEU A N 1
ATOM 752 C CA . LEU A 1 90 ? 9.987 9.290 -10.969 1.00 97.62 90 LEU A CA 1
ATOM 753 C C . LEU A 1 90 ? 10.092 10.781 -10.669 1.00 97.62 90 LEU A C 1
ATOM 755 O O . LEU A 1 90 ? 10.007 11.134 -9.500 1.00 97.62 90 LEU A O 1
ATOM 759 N N . GLU A 1 91 ? 10.163 11.650 -11.682 1.00 97.31 91 GLU A N 1
ATOM 760 C CA . GLU A 1 91 ? 10.223 13.110 -11.504 1.00 97.31 91 GLU A CA 1
ATOM 761 C C . GLU A 1 91 ? 9.076 13.617 -10.622 1.00 97.31 91 GLU A C 1
ATOM 763 O O . GLU A 1 91 ? 9.303 14.280 -9.607 1.00 97.31 91 GLU A O 1
ATOM 768 N N . LEU A 1 92 ? 7.838 13.220 -10.938 1.00 95.81 92 LEU A N 1
ATOM 769 C CA . LEU A 1 92 ? 6.651 13.590 -10.160 1.00 95.81 92 LEU A CA 1
ATOM 770 C C . LEU A 1 92 ? 6.691 13.079 -8.714 1.00 95.81 92 LEU A C 1
ATOM 772 O O . LEU A 1 92 ? 6.172 13.730 -7.802 1.00 95.81 92 LEU A O 1
ATOM 776 N N . SER A 1 93 ? 7.250 11.887 -8.501 1.00 95.38 93 SER A N 1
ATOM 777 C CA . SER A 1 93 ? 7.342 11.277 -7.173 1.00 95.38 93 SER A CA 1
ATOM 778 C C . SER A 1 93 ? 8.467 11.900 -6.348 1.00 95.38 93 SER A C 1
ATOM 780 O O . SER A 1 93 ? 8.291 12.145 -5.159 1.00 95.38 93 SER A O 1
ATOM 782 N N . PHE A 1 94 ? 9.601 12.186 -6.981 1.00 96.00 94 PHE A N 1
ATOM 783 C CA . PHE A 1 94 ? 10.822 12.673 -6.353 1.00 96.00 94 PHE A CA 1
ATOM 784 C C . PHE A 1 94 ? 1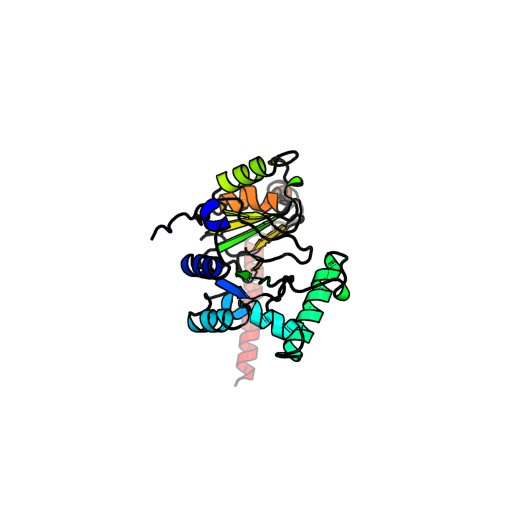0.734 14.153 -6.004 1.00 96.00 94 PHE A C 1
ATOM 786 O O . PHE A 1 94 ? 11.213 14.543 -4.941 1.00 96.00 94 PHE A O 1
ATOM 793 N N . ALA A 1 95 ? 10.028 14.952 -6.810 1.00 94.12 95 ALA A N 1
ATOM 794 C CA . ALA A 1 95 ? 9.757 16.354 -6.504 1.00 94.12 95 ALA A CA 1
ATOM 795 C C . ALA A 1 95 ? 9.089 16.538 -5.127 1.00 94.12 95 ALA A C 1
ATOM 797 O O . ALA A 1 95 ? 9.372 17.503 -4.423 1.00 94.12 95 ALA A O 1
ATOM 798 N N . LYS A 1 96 ? 8.245 15.586 -4.702 1.00 91.31 96 LYS A N 1
ATOM 799 C CA . LYS A 1 96 ? 7.580 15.610 -3.385 1.00 91.31 96 LYS A CA 1
ATOM 800 C C . LYS A 1 96 ? 8.510 15.259 -2.225 1.00 91.31 96 LYS A C 1
ATOM 802 O O . LYS A 1 96 ? 8.229 15.638 -1.095 1.00 91.31 96 LYS A O 1
ATOM 807 N N . GLU A 1 97 ? 9.592 14.540 -2.506 1.00 92.25 97 GLU A N 1
ATOM 808 C CA . GLU A 1 97 ? 10.589 14.110 -1.522 1.00 92.25 97 GLU A CA 1
ATOM 809 C C . GLU A 1 97 ? 11.870 14.964 -1.573 1.00 92.25 97 GLU A C 1
ATOM 811 O O . GLU A 1 97 ? 12.817 14.681 -0.845 1.00 92.25 97 GLU A O 1
ATOM 816 N N . GLY A 1 98 ? 11.930 15.976 -2.449 1.00 92.62 98 GLY A N 1
ATOM 817 C CA . GLY A 1 98 ? 13.118 16.810 -2.650 1.00 92.62 98 GLY A CA 1
ATOM 818 C C . GLY A 1 98 ? 14.293 16.093 -3.328 1.00 92.62 98 GLY A C 1
ATOM 819 O O . GLY A 1 98 ? 15.435 16.492 -3.127 1.00 92.62 98 GLY A O 1
ATOM 820 N N . LYS A 1 99 ? 14.032 15.035 -4.108 1.00 93.12 99 LYS A N 1
ATOM 821 C CA . LYS A 1 99 ? 15.052 14.249 -4.827 1.00 93.12 99 LYS A CA 1
ATOM 822 C C . LYS A 1 99 ? 15.101 14.581 -6.318 1.00 93.12 99 LYS A C 1
ATOM 824 O O . LYS A 1 99 ? 14.133 15.105 -6.871 1.00 93.12 99 LYS A O 1
ATOM 829 N N . LYS A 1 100 ? 16.199 14.214 -6.987 1.00 93.88 100 LYS A N 1
ATOM 830 C CA . LYS A 1 100 ? 16.357 14.321 -8.449 1.00 93.88 100 LYS A CA 1
ATOM 831 C C . LYS A 1 100 ? 16.456 12.947 -9.103 1.00 93.88 100 LYS A C 1
ATOM 833 O O . LYS A 1 100 ? 16.992 12.015 -8.513 1.00 93.88 100 LYS A O 1
ATOM 838 N N . VAL A 1 101 ? 15.941 12.817 -10.325 1.00 94.69 101 VAL A N 1
ATOM 839 C CA . VAL A 1 101 ? 15.957 11.537 -11.058 1.00 94.69 101 VAL A CA 1
ATOM 840 C C . VAL A 1 101 ? 17.370 11.122 -11.459 1.00 94.69 101 VAL A C 1
ATOM 842 O O . VAL A 1 101 ? 17.664 9.935 -11.440 1.00 94.69 101 VAL A O 1
ATOM 845 N N . ASP A 1 102 ? 18.271 12.068 -11.719 1.00 93.38 102 ASP A N 1
ATOM 846 C CA . ASP A 1 102 ? 19.671 11.761 -12.059 1.00 93.38 102 ASP A CA 1
ATOM 847 C C . ASP A 1 102 ? 20.453 11.112 -10.900 1.00 93.38 102 ASP A C 1
ATOM 849 O O . ASP A 1 102 ? 21.486 10.486 -11.117 1.00 93.38 102 ASP A O 1
ATOM 853 N N . GLU A 1 103 ? 19.956 11.231 -9.665 1.00 92.06 103 GLU A N 1
ATOM 854 C CA . GLU A 1 103 ? 20.518 10.579 -8.472 1.00 92.06 103 GLU A CA 1
ATOM 855 C C . GLU A 1 103 ? 19.953 9.165 -8.264 1.00 92.06 103 GLU A C 1
ATOM 857 O O . GLU A 1 103 ? 20.380 8.436 -7.367 1.00 92.06 103 GLU A O 1
ATOM 862 N N . TYR A 1 104 ? 18.956 8.772 -9.059 1.00 95.38 104 TYR A N 1
ATOM 863 C CA . TYR A 1 104 ? 18.317 7.474 -8.954 1.00 95.38 104 TYR A CA 1
ATOM 864 C C . TYR A 1 104 ? 19.096 6.419 -9.730 1.00 95.38 104 TYR A C 1
ATOM 866 O O . TYR A 1 104 ? 19.376 6.567 -10.917 1.00 95.38 104 TYR A O 1
ATOM 874 N N . ASN A 1 105 ? 19.357 5.299 -9.067 1.00 95.38 105 ASN A N 1
ATOM 875 C CA . ASN A 1 105 ? 19.799 4.079 -9.713 1.00 95.38 105 ASN A CA 1
ATOM 876 C C . ASN A 1 105 ? 18.800 2.967 -9.401 1.00 95.38 105 ASN A C 1
ATOM 878 O O . ASN A 1 105 ? 18.406 2.788 -8.249 1.00 95.38 105 ASN A O 1
ATOM 882 N N . TYR A 1 106 ? 18.395 2.227 -10.429 1.00 97.06 106 TYR A N 1
ATOM 883 C CA . TYR A 1 106 ? 17.496 1.098 -10.252 1.00 97.06 106 TYR A CA 1
ATOM 884 C C . TYR A 1 106 ? 18.230 -0.083 -9.603 1.00 97.06 106 TYR A C 1
ATOM 886 O O . TYR A 1 106 ? 19.252 -0.537 -10.119 1.00 97.06 106 TYR A O 1
ATOM 894 N N . GLU A 1 107 ? 17.692 -0.613 -8.503 1.00 95.69 107 GLU A N 1
ATOM 895 C CA . GLU A 1 107 ? 18.337 -1.655 -7.687 1.00 95.69 107 GLU A CA 1
ATOM 896 C C . GLU A 1 107 ? 17.596 -2.999 -7.746 1.00 95.69 107 GLU A C 1
ATOM 898 O O . GLU A 1 107 ? 17.873 -3.910 -6.969 1.00 95.69 107 GLU A O 1
ATOM 903 N N . GLY A 1 108 ? 16.657 -3.151 -8.682 1.00 95.88 108 GLY A N 1
ATOM 904 C CA . GLY A 1 108 ? 15.874 -4.379 -8.822 1.00 95.88 108 GLY A CA 1
ATOM 905 C C . GLY A 1 108 ? 14.585 -4.387 -8.003 1.00 95.88 108 GLY A C 1
ATOM 906 O O . GLY A 1 108 ? 13.933 -5.425 -7.892 1.00 95.88 108 GLY A O 1
ATOM 907 N N . GLU A 1 109 ? 14.182 -3.253 -7.432 1.00 95.38 109 GLU A N 1
ATOM 908 C CA . GLU A 1 109 ? 12.930 -3.168 -6.698 1.00 95.38 109 GLU A CA 1
ATOM 909 C C . GLU A 1 109 ? 11.711 -3.315 -7.623 1.00 95.38 109 GLU A C 1
ATOM 911 O O . GLU A 1 109 ? 11.739 -3.000 -8.817 1.00 95.38 109 GLU A O 1
ATOM 916 N N . ILE A 1 110 ? 10.600 -3.774 -7.058 1.00 96.69 110 ILE A N 1
ATOM 917 C CA . ILE A 1 110 ? 9.289 -3.714 -7.698 1.00 96.69 110 ILE A CA 1
ATOM 918 C C . ILE A 1 110 ? 8.335 -2.979 -6.771 1.00 96.69 110 ILE A C 1
ATOM 920 O O . ILE A 1 110 ? 8.489 -3.048 -5.553 1.00 96.69 110 ILE A O 1
ATOM 924 N N . ASN A 1 111 ? 7.316 -2.337 -7.335 1.00 98.50 111 ASN A N 1
ATOM 925 C CA . ASN A 1 111 ? 6.269 -1.723 -6.537 1.00 98.50 111 ASN A CA 1
ATOM 926 C C . ASN A 1 111 ? 4.895 -2.309 -6.883 1.00 98.50 111 ASN A C 1
ATOM 928 O O . ASN A 1 111 ? 4.567 -2.582 -8.040 1.00 98.50 111 ASN A O 1
ATOM 932 N N . ILE A 1 112 ? 4.085 -2.485 -5.848 1.00 98.62 112 ILE A N 1
ATOM 933 C CA . ILE A 1 112 ? 2.756 -3.082 -5.856 1.00 98.62 112 ILE A CA 1
ATOM 934 C C . ILE A 1 112 ? 1.815 -2.116 -5.141 1.00 98.62 112 ILE A C 1
ATOM 936 O O . ILE A 1 112 ? 2.131 -1.589 -4.073 1.00 98.62 112 ILE A O 1
ATOM 940 N N . ALA A 1 113 ? 0.637 -1.905 -5.712 1.00 98.69 113 ALA A N 1
ATOM 941 C CA . ALA A 1 113 ? -0.479 -1.296 -5.011 1.00 98.69 113 ALA A CA 1
ATOM 942 C C . ALA A 1 113 ? -1.543 -2.336 -4.679 1.00 98.69 113 ALA A C 1
ATOM 944 O O . ALA A 1 113 ? -1.809 -3.226 -5.485 1.00 98.69 113 ALA A O 1
ATOM 945 N N . VAL A 1 114 ? -2.182 -2.164 -3.524 1.00 98.69 114 VAL A N 1
ATOM 946 C CA . VAL A 1 114 ? -3.392 -2.881 -3.107 1.00 98.69 114 VAL A CA 1
ATOM 947 C C . VAL A 1 114 ? -4.569 -1.909 -3.159 1.00 98.69 114 VAL A C 1
ATOM 949 O O . VAL A 1 114 ? -4.478 -0.793 -2.642 1.00 98.69 114 VAL A O 1
ATOM 952 N N . ILE A 1 115 ? -5.667 -2.316 -3.794 1.00 98.56 115 ILE A N 1
ATOM 953 C CA . ILE A 1 115 ? -6.856 -1.483 -4.012 1.00 98.56 115 ILE A CA 1
ATOM 954 C C . ILE A 1 115 ? -7.889 -1.731 -2.907 1.00 98.56 115 ILE A C 1
ATOM 956 O O . ILE A 1 115 ? -8.310 -2.864 -2.680 1.00 98.56 115 ILE A O 1
ATOM 960 N N . GLY A 1 116 ? -8.339 -0.656 -2.258 1.00 97.56 116 GLY A N 1
ATOM 961 C CA . GLY A 1 116 ? -9.413 -0.681 -1.268 1.00 97.56 116 GLY A CA 1
ATOM 962 C C . GLY A 1 116 ? -10.797 -0.812 -1.909 1.00 97.56 116 GLY A C 1
ATOM 963 O O . GLY A 1 116 ? -11.067 -0.271 -2.986 1.00 97.56 116 GLY A O 1
ATOM 964 N N . GLY A 1 117 ? -11.690 -1.508 -1.213 1.00 95.69 117 GLY A N 1
ATOM 965 C CA . GLY A 1 117 ? -13.083 -1.743 -1.591 1.00 95.69 117 GLY A CA 1
ATOM 966 C C . GLY A 1 117 ? -13.358 -3.069 -2.282 1.00 95.69 117 GLY A C 1
ATOM 967 O O . GLY A 1 117 ? -14.516 -3.472 -2.370 1.00 95.69 117 GLY A O 1
ATOM 968 N N . VAL A 1 118 ? -12.322 -3.766 -2.750 1.00 95.88 118 VAL A N 1
ATOM 969 C CA . VAL A 1 118 ? -12.472 -5.116 -3.303 1.00 95.88 118 VAL A CA 1
ATOM 970 C C . VAL A 1 118 ? -12.483 -6.120 -2.156 1.00 95.88 118 VAL A C 1
ATOM 972 O O . VAL A 1 118 ? -11.620 -6.055 -1.285 1.00 95.88 118 VAL A O 1
ATOM 975 N N . ASN A 1 119 ? -13.460 -7.033 -2.158 1.00 95.44 119 ASN A N 1
ATOM 976 C CA . ASN A 1 119 ? -13.649 -8.045 -1.111 1.00 95.44 119 ASN A CA 1
ATOM 977 C C . ASN A 1 119 ? -13.679 -7.449 0.304 1.00 95.44 119 ASN A C 1
ATOM 979 O O . ASN A 1 119 ? -13.023 -7.942 1.212 1.00 95.44 119 ASN A O 1
ATOM 983 N N . ASP A 1 120 ? -14.436 -6.360 0.471 1.00 97.25 120 ASP A N 1
ATOM 984 C CA . ASP A 1 120 ? -14.634 -5.652 1.744 1.00 97.25 120 ASP A CA 1
ATOM 985 C C . ASP A 1 120 ? -13.368 -5.035 2.359 1.00 97.25 120 ASP A C 1
ATOM 987 O O . ASP A 1 120 ? -13.427 -4.520 3.474 1.00 97.25 120 ASP A O 1
ATOM 991 N N . LEU A 1 121 ? -12.240 -5.027 1.642 1.00 98.25 121 LEU A N 1
ATOM 992 C CA . LEU A 1 121 ? -11.003 -4.436 2.132 1.00 98.25 121 LEU A CA 1
ATOM 993 C C . LEU A 1 121 ? -11.159 -2.933 2.363 1.00 98.25 121 LEU A C 1
ATOM 995 O O . LEU A 1 121 ? -11.522 -2.180 1.458 1.00 98.25 121 LEU A O 1
ATOM 999 N N . ILE A 1 122 ? -10.769 -2.490 3.548 1.00 98.31 122 ILE A N 1
ATOM 1000 C CA . ILE A 1 122 ? -10.582 -1.085 3.878 1.00 98.31 122 ILE A CA 1
ATOM 1001 C C . ILE A 1 122 ? -9.116 -0.830 4.210 1.00 98.31 122 ILE A C 1
ATOM 1003 O O . ILE A 1 122 ? -8.430 -1.658 4.813 1.00 98.31 122 ILE A O 1
ATOM 1007 N N . LEU A 1 123 ? -8.636 0.333 3.788 1.00 98.75 123 LEU A N 1
ATOM 1008 C CA . LEU A 1 123 ? -7.261 0.766 3.984 1.00 98.75 123 LEU A CA 1
ATOM 1009 C C . LEU A 1 123 ? -7.292 2.131 4.668 1.00 98.75 123 LEU A C 1
ATOM 1011 O O . LEU A 1 123 ? -7.867 3.074 4.126 1.00 98.75 123 LEU A O 1
ATOM 1015 N N . ILE A 1 124 ? -6.694 2.244 5.847 1.00 98.69 124 ILE A N 1
ATOM 1016 C CA . ILE A 1 124 ? -6.558 3.513 6.567 1.00 98.69 124 ILE A CA 1
ATOM 1017 C C . ILE A 1 124 ? -5.128 4.003 6.361 1.00 98.69 124 ILE A C 1
ATOM 1019 O O . ILE A 1 124 ? -4.192 3.388 6.861 1.00 98.69 124 ILE A O 1
ATOM 1023 N N . ASP A 1 125 ? -4.956 5.069 5.589 1.00 98.62 125 ASP A N 1
ATOM 1024 C CA . ASP A 1 125 ? -3.672 5.721 5.334 1.00 98.62 125 ASP A CA 1
ATOM 1025 C C . ASP A 1 125 ? -3.469 6.827 6.374 1.00 98.62 125 ASP A C 1
ATOM 1027 O O . ASP A 1 125 ? -4.119 7.869 6.297 1.00 98.62 125 ASP A O 1
ATOM 1031 N N . ILE A 1 126 ? -2.630 6.571 7.378 1.00 98.56 126 ILE A N 1
ATOM 1032 C CA . ILE A 1 126 ? -2.279 7.515 8.443 1.00 98.56 126 ILE A CA 1
ATOM 1033 C C . ILE A 1 126 ? -0.970 8.196 8.059 1.00 98.56 126 ILE A C 1
ATOM 1035 O O . ILE A 1 126 ? 0.062 7.537 7.914 1.00 98.56 126 ILE A O 1
ATOM 1039 N N . GLU A 1 127 ? -0.988 9.523 7.947 1.00 97.38 127 GLU A N 1
ATOM 1040 C CA . GLU A 1 127 ? 0.205 10.280 7.566 1.00 97.38 127 GLU A CA 1
ATOM 1041 C C . GLU A 1 127 ? 1.227 10.390 8.699 1.00 97.38 127 GLU A C 1
ATOM 1043 O O . GLU A 1 127 ? 2.429 10.269 8.446 1.00 97.38 127 GLU A O 1
ATOM 1048 N N . ASP A 1 128 ? 0.753 10.637 9.923 1.00 98.00 128 ASP A N 1
ATOM 1049 C CA . ASP A 1 128 ? 1.581 10.813 11.114 1.00 98.00 128 ASP A CA 1
ATOM 1050 C C . ASP A 1 128 ? 0.841 10.351 12.381 1.00 98.00 128 ASP A C 1
ATOM 1052 O O . ASP A 1 128 ? -0.056 11.025 12.894 1.00 98.00 128 ASP A O 1
ATOM 1056 N N . ALA A 1 129 ? 1.222 9.189 12.911 1.00 98.06 129 ALA A N 1
ATOM 1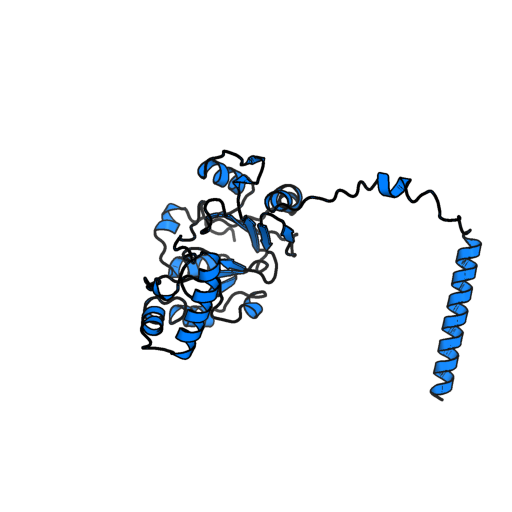057 C CA . ALA A 1 129 ? 0.634 8.625 14.121 1.00 98.06 129 ALA A CA 1
ATOM 1058 C C . ALA A 1 129 ? 0.909 9.464 15.377 1.00 98.06 129 ALA A C 1
ATOM 1060 O O . ALA A 1 129 ? 0.141 9.380 16.327 1.00 98.06 129 ALA A O 1
ATOM 1061 N N . THR A 1 130 ? 1.944 10.312 15.393 1.00 96.69 130 THR A N 1
ATOM 1062 C CA . THR A 1 130 ? 2.238 11.160 16.565 1.00 96.69 130 THR A CA 1
ATOM 1063 C C . THR A 1 130 ? 1.220 12.285 16.751 1.00 96.69 130 THR A C 1
ATOM 1065 O O . THR A 1 130 ? 1.138 12.876 17.825 1.00 96.69 130 THR A O 1
ATOM 1068 N N . LYS A 1 131 ? 0.401 12.565 15.729 1.00 96.81 131 LYS A N 1
ATOM 1069 C CA . LYS A 1 131 ? -0.728 13.503 15.821 1.00 96.81 131 LYS A CA 1
ATOM 1070 C C . LYS A 1 131 ? -1.977 12.882 16.451 1.00 96.81 131 LYS A C 1
ATOM 1072 O O . LYS A 1 131 ? -2.928 13.606 16.730 1.00 96.81 131 LYS A O 1
ATOM 1077 N N . ILE A 1 132 ? -1.984 11.569 16.676 1.00 97.50 132 ILE A N 1
ATOM 1078 C CA . ILE A 1 132 ? -3.066 10.860 17.360 1.00 97.50 132 ILE A CA 1
ATOM 1079 C C . ILE A 1 132 ? -2.806 10.959 18.862 1.00 97.50 132 ILE A C 1
ATOM 1081 O O . ILE A 1 132 ? -1.752 10.536 19.330 1.00 97.50 132 ILE A O 1
ATOM 1085 N N . GLU A 1 133 ? -3.755 11.522 19.611 1.00 95.62 133 GLU A N 1
ATOM 1086 C CA . GLU A 1 133 ? -3.585 11.834 21.037 1.00 95.62 133 GLU A CA 1
ATOM 1087 C C . GLU A 1 133 ? -3.155 10.611 21.855 1.00 95.62 133 GLU A C 1
ATOM 1089 O O . GLU A 1 133 ? -2.180 10.680 22.597 1.00 95.62 133 GLU A O 1
ATOM 1094 N N . GLU A 1 134 ? -3.805 9.462 21.650 1.00 96.69 134 GLU A N 1
ATOM 1095 C CA . GLU A 1 134 ? -3.501 8.217 22.366 1.00 96.69 134 GLU A CA 1
ATOM 1096 C C . GLU A 1 134 ? -2.104 7.646 22.066 1.00 96.69 134 GLU A C 1
ATOM 1098 O O . GLU A 1 134 ? -1.625 6.768 22.786 1.00 96.69 134 GLU A O 1
ATOM 1103 N N . LEU A 1 135 ? -1.456 8.123 21.000 1.00 97.69 135 LEU A N 1
ATOM 1104 C CA . LEU A 1 135 ? -0.175 7.624 20.502 1.00 97.69 135 LEU A CA 1
ATOM 1105 C C . LEU A 1 135 ? 0.975 8.622 20.676 1.00 97.69 135 LEU A C 1
ATOM 1107 O O . LEU A 1 135 ? 2.118 8.315 20.326 1.00 97.69 135 LEU A O 1
ATOM 1111 N N . LYS A 1 136 ? 0.716 9.808 21.236 1.00 95.75 136 LYS A N 1
ATOM 1112 C CA . LYS A 1 136 ? 1.763 10.797 21.510 1.00 95.75 136 LYS A CA 1
ATOM 1113 C C . LYS A 1 136 ? 2.824 10.225 22.449 1.00 95.75 136 LYS A C 1
ATOM 1115 O O . LYS A 1 136 ? 2.520 9.700 23.516 1.00 95.75 136 LYS A O 1
ATOM 1120 N N . GLY A 1 137 ? 4.086 10.333 22.035 1.00 95.69 137 GLY A N 1
ATOM 1121 C CA . GLY A 1 137 ? 5.237 9.842 22.800 1.00 95.69 137 GLY A CA 1
ATOM 1122 C C . GLY A 1 137 ? 5.369 8.316 22.864 1.00 95.69 137 GLY A C 1
ATOM 1123 O O . GLY A 1 137 ? 6.258 7.824 23.554 1.00 95.69 137 GLY A O 1
ATOM 1124 N N . LYS A 1 138 ? 4.516 7.562 22.160 1.00 97.75 138 LYS A N 1
ATOM 1125 C CA . LYS A 1 138 ? 4.588 6.100 22.102 1.00 97.75 138 LYS A CA 1
ATOM 1126 C C . LYS A 1 138 ? 5.695 5.628 21.166 1.00 97.75 138 LYS A C 1
ATOM 1128 O O . LYS A 1 138 ? 5.950 6.225 20.122 1.00 97.75 138 LYS A O 1
ATOM 1133 N N . SER A 1 139 ? 6.332 4.522 21.537 1.00 97.69 139 SER A N 1
ATOM 1134 C CA . SER A 1 139 ? 7.276 3.815 20.667 1.00 97.69 139 SER A CA 1
ATOM 1135 C C . SER A 1 139 ? 6.564 3.151 19.478 1.00 97.69 139 SER A C 1
ATOM 1137 O O . SER A 1 139 ? 5.363 2.883 19.535 1.00 97.69 139 SER A O 1
ATOM 1139 N N . GLU A 1 140 ? 7.299 2.811 18.406 1.00 97.69 140 GLU A N 1
ATOM 1140 C CA . GLU A 1 140 ? 6.728 2.096 17.243 1.00 97.69 140 GLU A CA 1
ATOM 1141 C C . GLU A 1 140 ? 6.049 0.783 17.667 1.00 97.69 140 GLU A C 1
ATOM 1143 O O . GLU A 1 140 ? 4.952 0.478 17.208 1.00 97.69 140 GLU A O 1
ATOM 1148 N N . LYS A 1 141 ? 6.642 0.050 18.617 1.00 98.12 141 LYS A N 1
ATOM 1149 C CA . LYS A 1 141 ? 6.067 -1.191 19.149 1.00 98.12 141 LYS A CA 1
ATOM 1150 C C . LYS A 1 141 ? 4.713 -0.961 19.830 1.00 98.12 141 LYS A C 1
ATOM 1152 O O . LYS A 1 141 ? 3.782 -1.728 19.603 1.00 98.12 141 LYS A O 1
ATOM 1157 N N . GLU A 1 142 ? 4.593 0.083 20.647 1.00 98.44 142 GLU A N 1
ATOM 1158 C CA . GLU A 1 142 ? 3.329 0.427 21.311 1.00 98.44 142 GLU A CA 1
ATOM 1159 C C . GLU A 1 142 ? 2.266 0.896 20.311 1.00 98.44 142 GLU A C 1
ATOM 1161 O O . GLU A 1 142 ? 1.104 0.518 20.437 1.00 98.44 142 GLU A O 1
ATOM 1166 N N . ILE A 1 143 ? 2.660 1.673 19.294 1.00 98.56 143 ILE A N 1
ATOM 1167 C CA . ILE A 1 143 ? 1.768 2.113 18.210 1.00 98.56 143 ILE A CA 1
ATOM 1168 C C . ILE A 1 143 ? 1.213 0.907 17.443 1.00 98.56 143 ILE A C 1
ATOM 1170 O O . ILE A 1 143 ? 0.008 0.814 17.204 1.00 98.56 143 ILE A O 1
ATOM 1174 N N . VAL A 1 144 ? 2.087 -0.031 17.073 1.00 98.44 144 VAL A N 1
ATOM 1175 C CA . VAL A 1 144 ? 1.704 -1.253 16.360 1.00 98.44 144 VAL A CA 1
ATOM 1176 C C . VAL A 1 144 ? 0.740 -2.090 17.194 1.00 98.44 144 VAL A C 1
ATOM 1178 O O . VAL A 1 144 ? -0.295 -2.505 16.676 1.00 98.44 144 VAL A O 1
ATOM 1181 N N . GLU A 1 145 ? 1.034 -2.306 18.480 1.00 98.56 145 GLU A N 1
ATOM 1182 C CA . GLU A 1 145 ? 0.164 -3.104 19.349 1.00 98.56 145 GLU A CA 1
ATOM 1183 C C . GLU A 1 145 ? -1.193 -2.421 19.575 1.00 98.56 145 GLU A C 1
ATOM 1185 O O . GLU A 1 145 ? -2.227 -3.090 19.563 1.00 98.56 145 GLU A O 1
ATOM 1190 N N . TYR A 1 146 ? -1.219 -1.087 19.673 1.00 98.56 146 TYR A N 1
ATOM 1191 C CA . TYR A 1 146 ? -2.462 -0.323 19.735 1.00 98.56 146 TYR A CA 1
ATOM 1192 C C . TYR A 1 146 ? -3.330 -0.567 18.498 1.00 98.56 146 TYR A C 1
ATOM 1194 O O . TYR A 1 146 ? -4.476 -0.983 18.643 1.00 98.56 146 TYR A O 1
ATOM 1202 N N . PHE A 1 147 ? -2.808 -0.385 17.281 1.00 98.62 147 PHE A N 1
ATOM 1203 C CA . PHE A 1 147 ? -3.602 -0.622 16.070 1.00 98.62 147 PHE A CA 1
ATOM 1204 C C . PHE A 1 147 ? -4.019 -2.089 15.922 1.00 98.62 147 PHE A C 1
ATOM 1206 O O . PHE A 1 147 ? -5.173 -2.382 15.608 1.00 98.62 147 PHE A O 1
ATOM 1213 N N . LYS A 1 148 ? -3.112 -3.022 16.208 1.00 98.06 148 LYS A N 1
ATOM 1214 C CA . LYS A 1 148 ? -3.381 -4.462 16.168 1.00 98.06 148 LYS A CA 1
ATOM 1215 C C . LYS A 1 148 ? -4.497 -4.876 17.129 1.00 98.06 148 LYS A C 1
ATOM 1217 O O . LYS A 1 148 ? -5.275 -5.767 16.790 1.00 98.06 148 LYS A O 1
ATOM 1222 N N . SER A 1 149 ? -4.625 -4.215 18.285 1.00 98.00 149 SER A N 1
ATOM 1223 C CA . SER A 1 149 ? -5.700 -4.487 19.252 1.00 98.00 149 SER A CA 1
ATOM 1224 C C . SER A 1 149 ? -7.108 -4.258 18.681 1.00 98.00 149 SER A C 1
ATOM 1226 O O . SER A 1 149 ? -8.061 -4.884 19.137 1.00 98.00 149 SER A O 1
ATOM 1228 N N . PHE A 1 150 ? -7.231 -3.445 17.625 1.00 98.12 150 PHE A N 1
ATOM 1229 C CA . PHE A 1 150 ? -8.479 -3.221 16.885 1.00 98.12 150 PHE A CA 1
ATOM 1230 C C . PHE A 1 150 ? -8.647 -4.149 15.670 1.00 98.12 150 PHE A C 1
ATOM 1232 O O . PHE A 1 150 ? -9.576 -3.972 14.888 1.00 98.12 150 PHE A O 1
ATOM 1239 N N . GLY A 1 151 ? -7.764 -5.136 15.490 1.00 97.38 151 GLY A N 1
ATOM 1240 C CA . GLY A 1 151 ? -7.859 -6.132 14.420 1.00 97.38 151 GLY A CA 1
ATOM 1241 C C . GLY A 1 151 ? -7.207 -5.729 13.095 1.00 97.38 151 GLY A C 1
ATOM 1242 O O . GLY A 1 151 ? -7.430 -6.403 12.091 1.00 97.38 151 GLY A O 1
ATOM 1243 N N . PHE A 1 152 ? -6.404 -4.662 13.071 1.00 98.62 152 PHE A N 1
ATOM 1244 C CA . PHE A 1 152 ? -5.704 -4.235 11.860 1.00 98.62 152 PHE A CA 1
ATOM 1245 C C . PHE A 1 152 ? -4.412 -5.021 11.619 1.00 98.62 152 PHE A C 1
ATOM 1247 O O . PHE A 1 152 ? -3.617 -5.234 12.536 1.00 98.62 152 PHE A O 1
ATOM 1254 N N . VAL A 1 153 ? -4.154 -5.344 10.350 1.00 98.69 153 VAL A N 1
ATOM 1255 C CA . VAL A 1 153 ? -2.793 -5.596 9.862 1.00 98.69 153 VAL A CA 1
ATOM 1256 C C . VAL A 1 153 ? -2.103 -4.244 9.691 1.00 98.69 153 VAL A C 1
ATOM 1258 O O . VAL A 1 153 ? -2.649 -3.347 9.042 1.00 98.69 153 VAL A O 1
ATOM 1261 N N . VAL A 1 154 ? -0.913 -4.087 10.270 1.00 98.81 154 VAL A N 1
ATOM 1262 C CA . VAL A 1 154 ? -0.188 -2.807 10.281 1.00 98.81 154 VAL A CA 1
ATOM 1263 C C . VAL A 1 154 ? 0.965 -2.847 9.287 1.00 98.81 154 VAL A C 1
ATOM 1265 O O . VAL A 1 154 ? 1.804 -3.747 9.319 1.00 98.81 154 VAL A O 1
ATOM 1268 N N . VAL A 1 155 ? 1.032 -1.841 8.419 1.00 98.81 155 VAL A N 1
ATOM 1269 C CA . VAL A 1 155 ? 2.098 -1.663 7.431 1.00 98.81 155 VAL A CA 1
ATOM 1270 C C . VAL A 1 155 ? 2.824 -0.356 7.699 1.00 98.81 155 VAL A C 1
ATOM 1272 O O . VAL A 1 155 ? 2.212 0.713 7.734 1.00 98.81 155 VAL A O 1
ATOM 1275 N N . LYS A 1 156 ? 4.148 -0.424 7.819 1.00 98.44 156 LYS A N 1
ATOM 1276 C CA . LYS A 1 156 ? 5.006 0.754 7.851 1.00 98.44 156 LYS A CA 1
ATOM 1277 C C . LYS A 1 156 ? 5.088 1.383 6.465 1.00 98.44 156 LYS A C 1
ATOM 1279 O O . LYS A 1 156 ? 5.342 0.685 5.483 1.00 98.44 156 LYS A O 1
ATOM 1284 N N . THR A 1 157 ? 4.895 2.696 6.389 1.00 97.69 157 THR A N 1
ATOM 1285 C CA . THR A 1 157 ? 5.089 3.463 5.149 1.00 97.69 157 THR A CA 1
ATOM 1286 C C . THR A 1 157 ? 6.500 4.044 5.070 1.00 97.69 157 THR A C 1
ATOM 1288 O O . THR A 1 157 ? 7.266 3.950 6.023 1.00 97.69 157 THR A O 1
ATOM 1291 N N . GLY A 1 158 ? 6.824 4.717 3.961 1.00 94.31 158 GLY A N 1
ATOM 1292 C CA . GLY A 1 158 ? 8.062 5.493 3.860 1.00 94.31 158 GLY A CA 1
ATOM 1293 C C . GLY A 1 158 ? 8.079 6.803 4.660 1.00 94.31 158 GLY A C 1
ATOM 1294 O O . GLY A 1 158 ? 9.080 7.511 4.619 1.00 94.31 158 GLY A O 1
ATOM 1295 N N . LYS A 1 159 ? 6.995 7.181 5.355 1.00 93.69 159 LYS A N 1
ATOM 1296 C CA . LYS A 1 159 ? 7.002 8.332 6.272 1.00 93.69 159 LYS A CA 1
ATOM 1297 C C . LYS A 1 159 ? 7.449 7.883 7.675 1.00 93.69 159 LYS A C 1
ATOM 1299 O O . LYS A 1 159 ? 6.968 6.847 8.143 1.00 93.69 159 LYS A O 1
ATOM 1304 N N . PRO A 1 160 ? 8.256 8.683 8.407 1.00 94.06 160 PRO A N 1
ATOM 1305 C CA . PRO A 1 160 ? 8.774 8.317 9.731 1.00 94.06 160 PRO A CA 1
ATOM 1306 C C . PRO A 1 160 ? 7.706 7.875 10.732 1.00 94.06 160 PRO A C 1
ATOM 1308 O O . PRO A 1 160 ? 7.927 6.922 11.467 1.00 94.06 160 PRO A O 1
ATOM 1311 N N . ASN A 1 161 ? 6.524 8.493 10.699 1.00 97.12 161 ASN A N 1
ATOM 1312 C CA . ASN A 1 161 ? 5.395 8.174 11.576 1.00 97.12 161 ASN A CA 1
ATOM 1313 C C . ASN A 1 161 ? 4.140 7.741 10.801 1.00 97.12 161 ASN A C 1
ATOM 1315 O O . ASN A 1 161 ? 3.056 7.711 11.375 1.00 97.12 161 ASN A O 1
ATOM 1319 N N . GLY A 1 162 ? 4.262 7.423 9.509 1.00 98.25 162 GLY A N 1
ATOM 1320 C CA . GLY A 1 162 ? 3.116 7.042 8.683 1.00 98.25 162 GLY A CA 1
ATOM 1321 C C . GLY A 1 162 ? 2.889 5.533 8.647 1.00 98.25 162 GLY A C 1
ATOM 1322 O O . GLY A 1 162 ? 3.852 4.759 8.567 1.00 98.25 162 GLY A O 1
ATOM 1323 N N . TYR A 1 163 ? 1.621 5.126 8.636 1.00 98.81 163 TYR A N 1
ATOM 1324 C CA . TYR A 1 163 ? 1.189 3.726 8.659 1.00 98.81 163 TYR A CA 1
ATOM 1325 C C . TYR A 1 163 ? 0.015 3.509 7.703 1.00 98.81 163 TYR A C 1
ATOM 1327 O O . TYR A 1 163 ? -0.859 4.363 7.595 1.00 98.81 163 TYR A O 1
ATOM 1335 N N . HIS A 1 164 ? -0.047 2.345 7.055 1.00 98.81 164 HIS A N 1
ATOM 1336 C CA . HIS A 1 164 ? -1.305 1.855 6.495 1.00 98.81 164 HIS A CA 1
ATOM 1337 C C . HIS A 1 164 ? -1.888 0.789 7.428 1.00 98.81 164 HIS A C 1
ATOM 1339 O O . HIS A 1 164 ? -1.172 -0.124 7.840 1.00 98.81 164 HIS A O 1
ATOM 1345 N N . LEU A 1 165 ? -3.183 0.880 7.729 1.00 98.88 165 LEU A N 1
ATOM 1346 C CA . LEU A 1 165 ? -3.917 -0.118 8.511 1.00 98.88 165 LEU A CA 1
ATOM 1347 C C . LEU A 1 165 ? -4.905 -0.846 7.609 1.00 98.88 165 LEU A C 1
ATOM 1349 O O . LEU A 1 165 ? -5.687 -0.198 6.909 1.00 98.88 165 LEU A O 1
ATOM 1353 N N . TRP A 1 166 ? -4.844 -2.173 7.573 1.00 98.81 166 TRP A N 1
ATOM 1354 C CA . TRP A 1 166 ? -5.658 -2.990 6.672 1.00 98.81 166 TRP A CA 1
ATOM 1355 C C . TRP A 1 166 ? -6.605 -3.876 7.477 1.00 98.81 166 TRP A C 1
ATOM 1357 O O . TRP A 1 166 ? -6.185 -4.549 8.417 1.00 98.81 166 TRP A O 1
ATOM 1367 N N . ALA A 1 167 ? -7.877 -3.885 7.093 1.00 98.50 167 ALA A N 1
ATOM 1368 C CA . ALA A 1 167 ? -8.909 -4.742 7.671 1.00 98.50 167 ALA A CA 1
ATOM 1369 C C . ALA A 1 167 ? -10.025 -4.986 6.648 1.00 98.50 167 ALA A C 1
ATOM 1371 O O . ALA A 1 167 ? -10.061 -4.359 5.589 1.00 98.50 167 ALA A O 1
ATOM 1372 N N . LEU A 1 168 ? -10.952 -5.885 6.966 1.00 98.44 168 LEU A N 1
ATOM 1373 C CA . LEU A 1 168 ? -12.179 -6.091 6.203 1.00 98.44 168 LEU A CA 1
ATOM 1374 C C . LEU A 1 168 ? -13.343 -5.391 6.912 1.00 98.44 168 LEU A C 1
ATOM 1376 O O . LEU A 1 168 ? -13.459 -5.450 8.133 1.00 98.44 168 LEU A O 1
ATOM 1380 N N . CYS A 1 169 ? -14.237 -4.751 6.164 1.00 98.06 169 CYS A N 1
ATOM 1381 C CA . CYS A 1 169 ? -15.453 -4.163 6.715 1.00 98.06 169 CYS A CA 1
ATOM 1382 C C . CYS A 1 169 ? -16.612 -4.243 5.712 1.00 98.06 169 CYS A C 1
ATOM 1384 O O . CYS A 1 169 ? -16.587 -3.666 4.618 1.00 98.06 169 CYS A O 1
ATOM 1386 N N . LYS A 1 170 ? -17.675 -4.958 6.094 1.00 96.62 170 LYS A N 1
ATOM 1387 C CA . LYS A 1 170 ? -18.877 -5.104 5.256 1.00 96.62 170 LYS A CA 1
ATOM 1388 C C . LYS A 1 170 ? -19.696 -3.821 5.195 1.00 96.62 170 LYS A C 1
ATOM 1390 O O . LYS A 1 170 ? -20.266 -3.506 4.157 1.00 96.62 170 LYS A O 1
ATOM 1395 N N . GLU A 1 171 ? -19.725 -3.086 6.295 1.00 97.19 171 GLU A N 1
ATOM 1396 C CA . GLU A 1 171 ? -20.650 -1.978 6.533 1.00 97.19 171 GLU A CA 1
ATOM 1397 C C . GLU A 1 171 ? -20.135 -0.643 5.974 1.00 97.19 171 GLU A C 1
ATOM 1399 O O . GLU A 1 171 ? -20.920 0.266 5.713 1.00 97.19 171 GLU A O 1
ATOM 1404 N N . TRP A 1 172 ? -18.826 -0.524 5.728 1.00 96.88 172 TRP A N 1
ATOM 1405 C CA . TRP A 1 172 ? -18.200 0.719 5.282 1.00 96.88 172 TRP A CA 1
ATOM 1406 C C . TRP A 1 172 ? -17.723 0.649 3.829 1.00 96.88 172 TRP A C 1
ATOM 1408 O O . TRP A 1 172 ? -16.833 -0.130 3.491 1.00 96.88 172 TRP A O 1
ATOM 1418 N N . LYS A 1 173 ? -18.295 1.487 2.951 1.00 95.38 173 LYS A N 1
ATOM 1419 C CA . LYS A 1 173 ? -18.093 1.411 1.483 1.00 95.38 173 LYS A CA 1
ATOM 1420 C C . LYS A 1 173 ? -17.625 2.705 0.812 1.00 95.38 173 LYS A C 1
ATOM 1422 O O . LYS A 1 173 ? -17.594 2.786 -0.419 1.00 95.38 173 LYS A O 1
ATOM 1427 N N . TRP A 1 174 ? -17.293 3.736 1.582 1.00 95.31 174 TRP A N 1
ATOM 1428 C CA . TRP A 1 174 ? -16.920 5.047 1.046 1.00 95.31 174 TRP A CA 1
ATOM 1429 C C . TRP A 1 174 ? -15.547 5.501 1.527 1.00 95.31 174 TRP A C 1
ATOM 1431 O O . TRP A 1 174 ? -15.065 5.111 2.590 1.00 95.31 174 TRP A O 1
ATOM 1441 N N . ASN A 1 175 ? -14.915 6.360 0.733 1.00 98.00 175 ASN A N 1
ATOM 1442 C CA . ASN A 1 175 ? -13.673 6.999 1.139 1.00 98.00 175 ASN A CA 1
ATOM 1443 C C . ASN A 1 175 ? -13.963 8.164 2.082 1.00 98.00 175 ASN A C 1
ATOM 1445 O O . ASN A 1 175 ? -15.009 8.812 1.987 1.00 98.00 175 ASN A O 1
ATOM 1449 N N . LYS A 1 176 ? -13.011 8.473 2.954 1.00 97.94 176 LYS A N 1
ATOM 1450 C CA . LYS A 1 176 ? -13.069 9.657 3.806 1.00 97.94 176 LYS A CA 1
ATOM 1451 C C . LYS A 1 176 ? -11.684 10.258 3.935 1.00 97.94 176 LYS A C 1
ATOM 1453 O O . LYS A 1 176 ? -10.783 9.598 4.428 1.00 97.94 176 LYS A O 1
ATOM 1458 N N . LYS A 1 177 ? -11.536 11.520 3.550 1.00 97.69 177 LYS A N 1
ATOM 1459 C CA . LYS A 1 177 ? -10.301 12.280 3.737 1.00 97.69 177 LYS A CA 1
ATOM 1460 C C . LYS A 1 177 ? -10.385 13.118 5.009 1.00 97.69 177 LYS A C 1
ATOM 1462 O O . LYS A 1 177 ? -11.421 13.737 5.256 1.00 97.69 177 LYS A O 1
ATOM 1467 N N . GLY A 1 178 ? -9.300 13.149 5.770 1.00 97.38 178 GLY A N 1
ATOM 1468 C CA . GLY A 1 178 ? -9.105 14.040 6.908 1.00 97.38 178 GLY A CA 1
ATOM 1469 C C . GLY A 1 178 ? -7.768 14.777 6.807 1.00 97.38 178 GLY A C 1
ATOM 1470 O O . GLY A 1 178 ? -7.096 14.729 5.774 1.00 97.38 178 GLY A O 1
ATOM 1471 N N . THR A 1 179 ? -7.402 15.507 7.858 1.00 97.38 179 THR A N 1
ATOM 1472 C CA . THR A 1 179 ? -6.180 16.330 7.898 1.00 97.38 179 THR A CA 1
ATOM 1473 C C . THR A 1 179 ? -4.903 15.535 8.180 1.00 97.38 179 THR A C 1
ATOM 1475 O O . THR A 1 179 ? -3.814 16.042 7.928 1.00 97.38 179 THR A O 1
ATOM 1478 N N . ASN A 1 180 ? -5.024 14.306 8.685 1.00 97.81 180 ASN A N 1
ATOM 1479 C CA . ASN A 1 180 ? -3.915 13.413 9.034 1.00 97.81 180 ASN A CA 1
ATOM 1480 C C . ASN A 1 180 ? -3.973 12.068 8.288 1.00 97.81 180 ASN A C 1
ATOM 1482 O O . ASN A 1 180 ? -3.336 11.094 8.692 1.00 97.81 180 ASN A O 1
ATOM 1486 N N . GLY A 1 181 ? -4.776 11.969 7.227 1.00 97.94 181 GLY A N 1
ATOM 1487 C CA . GLY A 1 181 ? -4.906 10.714 6.502 1.00 97.94 181 GLY A CA 1
ATOM 1488 C C . GLY A 1 181 ? -6.187 10.548 5.709 1.00 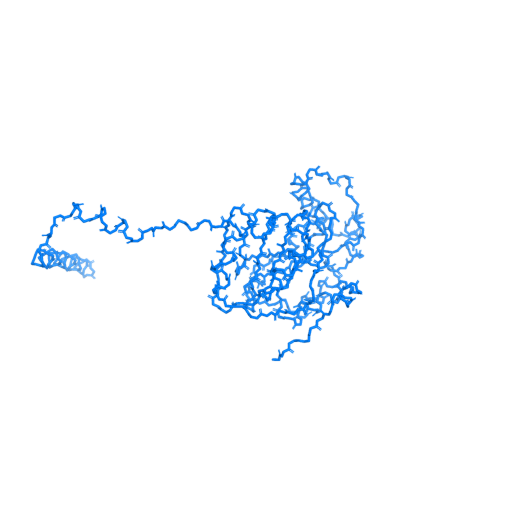97.94 181 GLY A C 1
ATOM 1489 O O . GLY A 1 181 ? -6.963 11.484 5.492 1.00 97.94 181 GLY A O 1
ATOM 1490 N N . GLU A 1 182 ? -6.416 9.313 5.282 1.00 98.44 182 GLU A N 1
ATOM 1491 C CA . GLU A 1 182 ? -7.575 8.936 4.487 1.00 98.44 182 GLU A CA 1
ATOM 1492 C C . GLU A 1 182 ? -8.021 7.495 4.764 1.00 98.44 182 GLU A C 1
ATOM 1494 O O . GLU A 1 182 ? -7.213 6.579 4.867 1.00 98.44 182 GLU A O 1
ATOM 1499 N N . ILE A 1 183 ? -9.332 7.282 4.812 1.00 98.62 183 ILE A N 1
ATOM 1500 C CA . ILE A 1 183 ? -9.966 5.970 4.700 1.00 98.62 183 ILE A CA 1
ATOM 1501 C C . ILE A 1 183 ? -10.230 5.703 3.222 1.00 98.62 183 ILE A C 1
ATOM 1503 O O . ILE A 1 183 ? -10.945 6.465 2.568 1.00 98.62 183 ILE A O 1
ATOM 1507 N N . ARG A 1 184 ? -9.696 4.600 2.707 1.00 98.50 184 ARG A N 1
ATOM 1508 C CA . ARG A 1 184 ? -9.809 4.162 1.315 1.00 98.50 184 ARG A CA 1
ATOM 1509 C C . ARG A 1 184 ? -10.566 2.838 1.256 1.00 98.50 184 ARG A C 1
ATOM 1511 O O . ARG A 1 184 ? -10.023 1.782 1.566 1.00 98.50 184 ARG A O 1
ATOM 1518 N N . ALA A 1 185 ? -11.828 2.914 0.844 1.00 97.19 185 ALA A N 1
ATOM 1519 C CA . ALA A 1 185 ? -12.754 1.784 0.745 1.00 97.19 185 ALA A CA 1
ATOM 1520 C C . ALA A 1 185 ? -13.387 1.641 -0.650 1.00 97.19 185 ALA A C 1
ATOM 1522 O O . ALA A 1 185 ? -14.249 0.790 -0.846 1.00 97.19 185 ALA A O 1
ATOM 1523 N N . LYS A 1 186 ? -13.024 2.491 -1.622 1.00 95.56 186 LYS A N 1
ATOM 1524 C CA . LYS A 1 186 ? -13.517 2.397 -3.003 1.00 95.56 186 LYS A CA 1
ATOM 1525 C C . LYS A 1 186 ? -12.621 3.145 -3.983 1.00 95.56 186 LYS A C 1
ATOM 1527 O O . LYS A 1 186 ? -12.405 4.343 -3.822 1.00 95.56 186 LYS A O 1
ATOM 1532 N N . LYS A 1 187 ? -12.203 2.489 -5.071 1.00 95.69 187 LYS A N 1
ATOM 1533 C CA . LYS A 1 187 ? -11.480 3.125 -6.198 1.00 95.69 187 LYS A CA 1
ATOM 1534 C C . LYS A 1 187 ? -10.245 3.938 -5.773 1.00 95.69 187 LYS A C 1
ATOM 1536 O O . LYS A 1 187 ? -9.910 4.943 -6.390 1.00 95.69 187 LYS A O 1
ATOM 1541 N N . GLN A 1 188 ? -9.596 3.511 -4.701 1.00 97.62 188 GLN A N 1
ATOM 1542 C CA . GLN A 1 188 ? -8.385 4.106 -4.153 1.00 97.62 188 GLN A CA 1
ATOM 1543 C C . GLN A 1 188 ? -7.452 2.967 -3.768 1.00 97.62 188 GLN A C 1
ATOM 1545 O O . GLN A 1 188 ? -7.915 1.873 -3.448 1.00 97.62 188 GLN A O 1
ATOM 1550 N N . TYR A 1 189 ? -6.151 3.209 -3.803 1.00 98.50 189 TYR A N 1
ATOM 1551 C CA . TYR A 1 189 ? -5.156 2.195 -3.485 1.00 98.50 189 TYR A CA 1
ATOM 1552 C C . TYR A 1 189 ? -4.127 2.726 -2.498 1.00 98.50 189 TYR A C 1
ATOM 1554 O O . TYR A 1 189 ? -3.999 3.931 -2.283 1.00 98.50 189 TYR A O 1
ATOM 1562 N N . VAL A 1 190 ? -3.380 1.811 -1.899 1.00 98.62 190 VAL A N 1
ATOM 1563 C CA . VAL A 1 190 ? -2.171 2.119 -1.138 1.00 98.62 190 VAL A CA 1
ATOM 1564 C C . VAL A 1 190 ? -1.000 1.359 -1.736 1.00 98.62 190 VAL A C 1
ATOM 1566 O O . VAL A 1 190 ? -1.180 0.292 -2.321 1.00 98.62 190 VAL A O 1
ATOM 1569 N N . VAL A 1 191 ? 0.206 1.897 -1.586 1.00 98.62 191 VAL A N 1
ATOM 1570 C CA . VAL A 1 191 ? 1.425 1.138 -1.881 1.00 98.62 191 VAL A CA 1
ATOM 1571 C C . VAL A 1 191 ? 1.597 0.064 -0.804 1.00 98.62 191 VAL A C 1
ATOM 1573 O O . VAL A 1 191 ? 1.409 0.336 0.384 1.00 98.62 191 VAL A O 1
ATOM 1576 N N . ALA A 1 192 ? 1.910 -1.154 -1.227 1.00 98.50 192 ALA A N 1
ATOM 1577 C CA . ALA A 1 192 ? 1.965 -2.341 -0.383 1.00 98.50 192 ALA A CA 1
ATOM 1578 C C . ALA A 1 192 ? 3.386 -2.917 -0.312 1.00 98.50 192 ALA A C 1
ATOM 1580 O O . ALA A 1 192 ? 4.161 -2.718 -1.249 1.00 98.50 192 ALA A O 1
ATOM 1581 N N . PRO A 1 193 ? 3.750 -3.657 0.747 1.00 98.31 193 PRO A N 1
ATOM 1582 C CA . PRO A 1 193 ? 4.969 -4.462 0.744 1.00 98.31 193 PRO A CA 1
ATOM 1583 C C . PRO A 1 193 ? 5.074 -5.370 -0.506 1.00 98.31 193 PRO A C 1
ATOM 1585 O O . PRO A 1 193 ? 4.058 -5.751 -1.084 1.00 98.31 193 PRO A O 1
ATOM 1588 N N . PRO A 1 194 ? 6.283 -5.680 -0.997 1.00 97.00 194 PRO A N 1
ATOM 1589 C CA . PRO A 1 194 ? 7.588 -5.230 -0.521 1.00 97.00 194 PRO A CA 1
ATOM 1590 C C . PRO A 1 194 ? 8.055 -3.926 -1.205 1.00 97.00 194 PRO A C 1
ATOM 1592 O O . PRO A 1 194 ? 9.255 -3.711 -1.341 1.00 97.00 194 PRO A O 1
ATOM 1595 N N . SER A 1 195 ? 7.137 -3.074 -1.683 1.00 98.38 195 SER A N 1
ATOM 1596 C CA . SER A 1 195 ? 7.467 -1.877 -2.477 1.00 98.38 195 SER A CA 1
ATOM 1597 C C . SER A 1 195 ? 8.455 -0.926 -1.806 1.00 98.38 195 SER A C 1
ATOM 1599 O O . SER A 1 195 ? 8.472 -0.785 -0.582 1.00 98.38 195 SER A O 1
ATOM 1601 N N . LYS A 1 196 ? 9.175 -0.156 -2.624 1.00 97.44 196 LYS A N 1
ATOM 1602 C CA . LYS A 1 196 ? 10.062 0.928 -2.190 1.00 97.44 196 LYS A CA 1
ATOM 1603 C C . LYS A 1 196 ? 9.393 2.291 -2.374 1.00 97.44 196 LYS A C 1
ATOM 1605 O O . LYS A 1 196 ? 8.881 2.623 -3.443 1.00 97.44 196 LYS A O 1
ATOM 1610 N N . HIS A 1 197 ? 9.364 3.092 -1.320 1.00 96.88 197 HIS A N 1
ATOM 1611 C CA . HIS A 1 197 ? 8.920 4.480 -1.364 1.00 96.88 197 HIS A CA 1
ATOM 1612 C C . HIS A 1 197 ? 9.902 5.332 -2.193 1.00 96.88 197 HIS A C 1
ATOM 1614 O O . HIS A 1 197 ? 11.088 5.008 -2.213 1.00 96.88 197 HIS A O 1
ATOM 1620 N N . PRO A 1 198 ? 9.478 6.451 -2.815 1.00 96.06 198 PRO A N 1
ATOM 1621 C CA . PRO A 1 198 ? 10.396 7.324 -3.561 1.00 96.06 198 PRO A CA 1
ATOM 1622 C C . PRO A 1 198 ? 11.586 7.851 -2.732 1.00 96.06 198 PRO A C 1
ATOM 1624 O O . PRO A 1 198 ? 12.685 8.067 -3.242 1.00 96.06 198 PRO A O 1
ATOM 1627 N N . ASN A 1 199 ? 11.418 7.991 -1.414 1.00 94.44 199 ASN A N 1
ATOM 1628 C CA . ASN A 1 199 ? 12.528 8.345 -0.522 1.00 94.44 199 ASN A CA 1
ATOM 1629 C C . ASN A 1 199 ? 13.51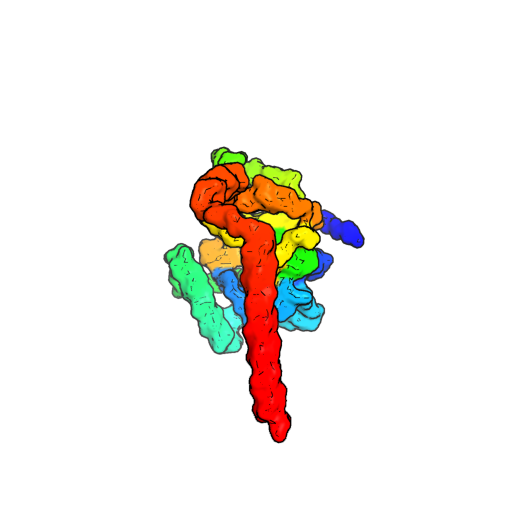4 7.188 -0.244 1.00 94.44 199 ASN A C 1
ATOM 1631 O O . ASN A 1 199 ? 14.551 7.419 0.372 1.00 94.44 199 ASN A O 1
ATOM 1635 N N . GLY A 1 200 ? 13.247 5.986 -0.747 1.00 94.62 200 GLY A N 1
ATOM 1636 C CA . GLY A 1 200 ? 14.085 4.797 -0.624 1.00 94.62 200 GLY A CA 1
ATOM 1637 C C . GLY A 1 200 ? 13.680 3.842 0.500 1.00 94.62 200 GLY A C 1
ATOM 1638 O O . GLY A 1 200 ? 14.147 2.707 0.507 1.00 94.62 200 GLY A O 1
ATOM 1639 N N . GLN A 1 201 ? 12.798 4.251 1.416 1.00 96.12 201 GLN A N 1
ATOM 1640 C CA . GLN A 1 201 ? 12.325 3.381 2.495 1.00 96.12 201 GLN A CA 1
ATOM 1641 C C . GLN A 1 201 ? 11.386 2.295 1.963 1.00 96.12 201 GLN A C 1
ATOM 1643 O O . GLN A 1 201 ? 10.517 2.563 1.135 1.00 96.12 201 GLN A O 1
ATOM 1648 N N . GLN A 1 202 ? 11.527 1.071 2.460 1.00 97.00 202 GLN A N 1
ATOM 1649 C CA . GLN A 1 202 ? 10.682 -0.049 2.058 1.00 97.00 202 GLN A CA 1
ATOM 1650 C C . GLN A 1 202 ? 9.399 -0.112 2.897 1.00 97.00 202 GLN A C 1
ATOM 1652 O O . GLN A 1 202 ? 9.427 0.045 4.118 1.00 97.00 202 GLN A O 1
ATOM 1657 N N . TYR A 1 203 ? 8.272 -0.379 2.239 1.00 98.25 203 TYR A N 1
ATOM 1658 C CA . TYR A 1 203 ? 7.026 -0.723 2.914 1.00 98.25 203 TYR A CA 1
ATOM 1659 C C . TYR A 1 203 ? 7.148 -2.122 3.524 1.00 98.25 203 TYR A C 1
ATOM 1661 O O . TYR A 1 203 ? 7.450 -3.078 2.808 1.00 98.25 203 TYR A O 1
ATOM 1669 N N . LYS A 1 204 ? 6.873 -2.257 4.826 1.00 97.56 204 LYS A N 1
ATOM 1670 C CA . LYS A 1 204 ? 6.997 -3.528 5.563 1.00 97.56 204 LYS A CA 1
ATOM 1671 C C . LYS A 1 204 ? 5.788 -3.794 6.452 1.00 97.56 204 LYS A C 1
ATOM 1673 O O . LYS A 1 204 ? 5.218 -2.859 7.013 1.00 97.56 204 LYS A O 1
ATOM 1678 N N . PHE A 1 205 ? 5.405 -5.058 6.590 1.00 98.50 205 PHE A N 1
ATOM 1679 C CA . PHE A 1 205 ? 4.454 -5.461 7.624 1.00 98.50 205 PHE A CA 1
ATOM 1680 C C . PHE A 1 205 ? 5.105 -5.324 9.004 1.00 98.50 205 PHE A C 1
ATOM 1682 O O . PHE A 1 205 ? 6.289 -5.604 9.164 1.00 98.50 205 PHE A O 1
ATOM 1689 N N . LEU A 1 206 ? 4.333 -4.855 9.983 1.00 98.38 206 LEU A N 1
ATOM 1690 C CA . LEU A 1 206 ? 4.734 -4.755 11.393 1.00 98.38 206 LEU A CA 1
ATOM 1691 C C . LEU A 1 206 ? 3.917 -5.687 12.298 1.00 98.38 206 LEU A C 1
ATOM 1693 O O . LEU A 1 206 ? 4.147 -5.750 13.501 1.00 98.38 206 LEU A O 1
ATOM 1697 N N . THR A 1 207 ? 2.962 -6.414 11.723 1.00 97.94 207 THR A N 1
ATOM 1698 C CA . THR A 1 207 ? 2.205 -7.479 12.378 1.00 97.94 207 THR A CA 1
ATOM 1699 C C . THR A 1 207 ? 2.201 -8.715 11.497 1.00 97.94 207 THR A C 1
ATOM 1701 O O . THR A 1 207 ? 2.389 -8.618 10.284 1.00 97.94 207 THR A O 1
ATOM 1704 N N . ASP A 1 208 ? 1.876 -9.857 12.096 1.00 97.38 208 ASP A N 1
ATOM 1705 C CA . ASP A 1 208 ? 1.472 -11.035 11.336 1.00 97.38 208 ASP A CA 1
ATOM 1706 C C . ASP A 1 208 ? 0.366 -10.660 10.337 1.00 97.38 208 ASP A C 1
ATOM 1708 O O . ASP A 1 208 ? -0.480 -9.794 10.605 1.00 97.38 208 ASP A O 1
ATOM 1712 N N . PHE A 1 209 ? 0.377 -11.307 9.178 1.00 97.38 209 PHE A N 1
ATOM 1713 C CA . PHE A 1 209 ? -0.630 -11.084 8.160 1.00 97.38 209 PHE A CA 1
ATOM 1714 C C . PHE A 1 209 ? -1.838 -11.984 8.425 1.00 97.38 209 PHE A C 1
ATOM 1716 O O . PHE A 1 209 ? -1.810 -13.194 8.188 1.00 97.38 209 PHE A O 1
ATOM 1723 N N . GLU A 1 210 ? -2.913 -11.371 8.909 1.00 96.31 210 GLU A N 1
ATOM 1724 C CA . GLU A 1 210 ? -4.215 -12.001 9.108 1.00 96.31 210 GLU A CA 1
ATOM 1725 C C . GLU A 1 210 ? -5.301 -10.926 8.982 1.00 96.31 210 GLU A C 1
ATOM 1727 O O . GLU A 1 210 ? -5.491 -10.111 9.885 1.00 96.31 210 GLU A O 1
ATOM 1732 N N . LEU A 1 211 ? -6.009 -10.896 7.851 1.00 97.06 211 LEU A N 1
ATOM 1733 C CA . LEU A 1 211 ? -7.091 -9.933 7.650 1.00 97.06 211 LEU A CA 1
ATOM 1734 C C . LEU A 1 211 ? -8.315 -10.323 8.476 1.00 97.06 211 LEU A C 1
ATOM 1736 O O . LEU A 1 211 ? -8.853 -11.422 8.335 1.00 97.06 211 LEU A O 1
ATOM 1740 N N . LYS A 1 212 ? -8.780 -9.388 9.305 1.00 96.94 212 LYS A N 1
ATOM 1741 C CA . LYS A 1 212 ? -9.949 -9.566 10.170 1.00 96.94 212 LYS A CA 1
ATOM 1742 C C . LYS A 1 212 ? -11.070 -8.636 9.756 1.00 96.94 212 LYS A C 1
ATOM 1744 O O . LYS A 1 212 ? -10.827 -7.531 9.273 1.00 96.94 212 LYS A O 1
ATOM 1749 N N . TYR A 1 213 ? -12.300 -9.094 9.967 1.00 97.75 213 TYR A N 1
ATOM 1750 C CA . TYR A 1 213 ? -13.454 -8.211 9.907 1.00 97.75 213 TYR A CA 1
ATOM 1751 C C . TYR A 1 213 ? -13.493 -7.332 11.154 1.00 97.75 213 TYR A C 1
ATOM 1753 O O . TYR A 1 213 ? -13.389 -7.841 12.268 1.00 97.75 213 TYR A O 1
ATOM 1761 N N . ILE A 1 214 ? -13.679 -6.034 10.946 1.00 98.06 214 ILE A N 1
ATOM 1762 C CA . ILE A 1 214 ? -13.964 -5.058 11.998 1.00 98.06 214 ILE A CA 1
ATOM 1763 C C . ILE A 1 214 ? -15.354 -4.454 11.774 1.00 98.06 214 ILE A C 1
ATOM 1765 O O . ILE A 1 214 ? -15.837 -4.395 10.635 1.00 98.06 214 ILE A O 1
ATOM 1769 N N . SER A 1 215 ? -15.999 -4.004 12.850 1.00 97.50 215 SER A N 1
ATOM 1770 C CA . SER A 1 215 ? -17.280 -3.296 12.766 1.00 97.50 215 SER A CA 1
ATOM 1771 C C . SER A 1 215 ? -17.098 -1.865 12.257 1.00 97.50 215 SER A C 1
ATOM 1773 O O . SER A 1 215 ? -16.022 -1.270 12.393 1.00 97.50 215 SER A O 1
ATOM 1775 N N . ALA A 1 216 ? -18.164 -1.281 11.701 1.00 97.06 216 ALA A N 1
ATOM 1776 C CA . ALA A 1 216 ? -18.179 0.142 11.366 1.00 97.06 216 ALA A CA 1
ATOM 1777 C C . ALA A 1 216 ? -17.936 1.053 12.584 1.00 97.06 216 ALA A C 1
ATOM 1779 O O . ALA A 1 216 ? -17.409 2.153 12.413 1.00 97.06 216 ALA A O 1
ATOM 1780 N N . ASP A 1 217 ? -18.243 0.600 13.802 1.00 97.12 217 ASP A N 1
ATOM 1781 C CA . ASP A 1 217 ? -18.027 1.378 15.028 1.00 97.12 217 ASP A CA 1
ATOM 1782 C C . ASP A 1 217 ? -16.546 1.679 15.263 1.00 97.12 217 ASP A C 1
ATOM 1784 O O . ASP A 1 217 ? -16.195 2.812 15.577 1.00 97.12 217 ASP A O 1
ATOM 1788 N N . VAL A 1 218 ? -15.646 0.722 14.997 1.00 97.69 218 VAL A N 1
ATOM 1789 C CA . VAL A 1 218 ? -14.194 0.975 15.064 1.00 97.69 218 VAL A CA 1
ATOM 1790 C C . VAL A 1 218 ? -13.811 2.118 14.121 1.00 97.69 218 VAL A C 1
ATOM 1792 O O . VAL A 1 218 ? -13.005 2.986 14.462 1.00 97.69 218 VAL A O 1
ATOM 1795 N N . ILE A 1 219 ? -14.421 2.169 12.938 1.00 97.38 219 ILE A N 1
ATOM 1796 C CA . ILE A 1 219 ? -14.145 3.219 11.961 1.00 97.38 219 ILE A CA 1
ATOM 1797 C C . ILE A 1 219 ? -14.652 4.573 12.464 1.00 97.38 219 ILE A C 1
ATOM 1799 O O . ILE A 1 219 ? -13.904 5.554 12.435 1.00 97.38 219 ILE A O 1
ATOM 1803 N N . LEU A 1 220 ? -15.901 4.618 12.932 1.00 95.94 220 LEU A N 1
ATOM 1804 C CA . LEU A 1 220 ? -16.558 5.828 13.424 1.00 95.94 220 LEU A CA 1
ATOM 1805 C C . LEU A 1 220 ? -15.858 6.393 14.664 1.00 95.94 220 LEU A C 1
ATOM 1807 O O . LEU A 1 220 ? -15.531 7.578 14.712 1.00 95.94 220 LEU A O 1
ATOM 1811 N N . GLU A 1 221 ? -15.585 5.547 15.652 1.00 94.69 221 GLU A N 1
ATOM 1812 C CA . GLU A 1 221 ? -15.085 5.967 16.958 1.00 94.69 221 GLU A CA 1
ATOM 1813 C C . GLU A 1 221 ? -13.582 6.228 16.980 1.00 94.69 221 GLU A C 1
ATOM 1815 O O . GLU A 1 221 ? -13.118 7.051 17.785 1.00 94.69 221 GLU A O 1
ATOM 1820 N N . LYS A 1 222 ? -12.825 5.518 16.131 1.00 97.19 222 LYS A N 1
ATOM 1821 C CA . LYS A 1 222 ? -11.360 5.548 16.110 1.00 97.19 222 LYS A CA 1
ATOM 1822 C C . LYS A 1 222 ? -10.807 6.077 14.799 1.00 97.19 222 LYS A C 1
ATOM 1824 O O . LYS A 1 222 ? -10.194 7.144 14.798 1.00 97.19 222 LYS A O 1
ATOM 1829 N N . CYS A 1 223 ? -11.026 5.382 13.681 1.00 97.88 223 CYS A N 1
ATOM 1830 C CA . CYS A 1 223 ? -10.323 5.700 12.434 1.00 97.88 223 CYS A CA 1
ATOM 1831 C C . CYS A 1 223 ? -10.583 7.127 11.945 1.00 97.88 223 CYS A C 1
ATOM 1833 O O . CYS A 1 223 ? -9.643 7.784 11.506 1.00 97.88 223 CYS A O 1
ATOM 1835 N N . LEU A 1 224 ? -11.817 7.635 12.063 1.00 97.50 224 LEU A N 1
ATOM 1836 C CA . LEU A 1 224 ? -12.134 9.024 11.715 1.00 97.50 224 LEU A CA 1
ATOM 1837 C C . LEU A 1 224 ? -11.298 10.030 12.515 1.00 97.50 224 LEU A C 1
ATOM 1839 O O . LEU A 1 224 ? -10.765 10.976 11.933 1.00 97.50 224 LEU A O 1
ATOM 1843 N N . LYS A 1 225 ? -11.122 9.806 13.819 1.00 96.44 225 LYS A N 1
ATOM 1844 C CA . LYS A 1 225 ? -10.278 10.660 14.666 1.00 96.44 225 LYS A CA 1
ATOM 1845 C C . LYS A 1 225 ? -8.810 10.541 14.278 1.00 96.44 225 LYS A C 1
ATOM 1847 O O . LYS A 1 225 ? -8.139 11.558 14.141 1.00 96.44 225 LYS A O 1
ATOM 1852 N N . TRP A 1 226 ? -8.329 9.321 14.026 1.00 98.06 226 TRP A N 1
ATOM 1853 C CA . TRP A 1 226 ? -6.937 9.074 13.638 1.00 98.06 226 TRP A CA 1
ATOM 1854 C C . TRP A 1 226 ? -6.532 9.822 12.366 1.00 98.06 226 TRP A C 1
ATOM 1856 O O . TRP A 1 226 ? -5.442 10.392 12.305 1.00 98.06 226 TRP A O 1
ATOM 1866 N N . ILE A 1 227 ? -7.426 9.873 11.373 1.00 98.00 227 ILE A N 1
ATOM 1867 C CA . ILE A 1 227 ? -7.190 10.620 10.131 1.00 98.00 227 ILE A CA 1
ATOM 1868 C C . ILE A 1 227 ? -7.472 12.124 10.266 1.00 98.00 227 ILE A C 1
ATOM 1870 O O . ILE A 1 227 ? -7.390 12.842 9.272 1.00 98.00 227 ILE A O 1
ATOM 1874 N N . GLY A 1 228 ? -7.812 12.628 11.455 1.00 96.31 228 GLY A N 1
ATOM 1875 C CA . GLY A 1 228 ? -8.073 14.050 11.690 1.00 96.31 228 GLY A CA 1
ATOM 1876 C C . GLY A 1 228 ? -9.387 14.541 11.079 1.00 96.31 228 GLY A C 1
ATOM 1877 O O . GLY A 1 228 ? -9.474 15.674 10.605 1.00 96.31 228 GLY A O 1
ATOM 1878 N N . CYS A 1 229 ? -10.413 13.689 11.026 1.00 92.88 229 CYS A N 1
ATOM 1879 C CA . CYS A 1 229 ? -11.772 14.152 10.779 1.00 92.88 229 CYS A CA 1
ATOM 1880 C C . CYS A 1 229 ? -12.352 14.673 12.092 1.00 92.88 229 CYS A C 1
ATOM 1882 O O . CYS A 1 229 ? -12.826 13.897 12.918 1.00 92.88 229 CYS A O 1
ATOM 1884 N N . GLU A 1 230 ? -12.342 15.989 12.274 1.00 74.75 230 GLU A N 1
ATOM 1885 C CA . GLU A 1 230 ? -13.141 16.605 13.325 1.00 74.75 230 GLU A CA 1
ATOM 1886 C C . GLU A 1 230 ? -14.619 16.393 12.999 1.00 74.75 230 GLU A C 1
ATOM 1888 O O . GLU A 1 230 ? -15.120 16.786 11.935 1.00 74.75 230 GLU A O 1
ATOM 1893 N N . GLU A 1 231 ? -15.344 15.767 13.921 1.00 58.00 231 GLU A N 1
ATOM 1894 C CA . GLU A 1 231 ? -16.785 15.916 13.937 1.00 58.00 231 GLU A CA 1
ATOM 1895 C C . GLU A 1 231 ? -17.060 17.405 14.136 1.00 58.00 231 GLU A C 1
ATOM 1897 O O . GLU A 1 231 ? -16.920 17.937 15.237 1.00 58.00 231 GLU A O 1
ATOM 1902 N N . LYS A 1 232 ? -17.547 18.088 13.095 1.00 44.16 232 LYS A N 1
ATOM 1903 C CA . LYS A 1 232 ? -18.503 19.159 13.358 1.00 44.16 232 LYS A CA 1
ATOM 1904 C C . LYS A 1 232 ? -19.687 18.470 14.018 1.00 44.16 232 LYS A C 1
ATOM 1906 O O . LYS A 1 232 ? -20.626 18.071 13.329 1.00 44.16 232 LYS A O 1
ATOM 1911 N N . ARG A 1 233 ? -19.641 18.299 15.342 1.00 41.41 233 ARG A N 1
ATOM 1912 C CA . ARG A 1 233 ? -20.844 18.124 16.138 1.00 41.41 233 ARG A CA 1
ATOM 1913 C C . ARG A 1 233 ? -21.680 19.355 15.829 1.00 41.41 233 ARG A C 1
ATOM 1915 O O . ARG A 1 233 ? -21.513 20.407 16.434 1.00 41.41 233 ARG A O 1
ATOM 1922 N N . LYS A 1 234 ? -22.576 19.242 14.849 1.00 37.19 234 LYS A N 1
ATOM 1923 C CA . LYS A 1 234 ? -23.834 19.959 14.950 1.00 37.19 234 LYS A CA 1
ATOM 1924 C C . LYS A 1 234 ? -24.420 19.411 16.237 1.00 37.19 234 LYS A C 1
ATOM 1926 O O . LYS A 1 234 ? -24.899 18.285 16.258 1.00 37.19 234 LYS A O 1
ATOM 1931 N N . THR A 1 235 ? -24.273 20.156 17.322 1.00 37.81 235 THR A N 1
ATOM 1932 C CA . THR A 1 235 ? -25.151 20.036 18.472 1.00 37.81 235 THR A CA 1
ATOM 1933 C C . THR A 1 235 ? -26.558 20.188 17.917 1.00 37.81 235 THR A C 1
ATOM 1935 O O . THR A 1 235 ? -27.041 21.283 17.637 1.00 37.81 235 THR A O 1
ATOM 1938 N N . THR A 1 236 ? -27.192 19.048 17.661 1.00 40.88 236 THR A N 1
ATOM 1939 C CA . THR A 1 236 ? -28.550 18.932 17.128 1.00 40.88 236 THR A CA 1
ATOM 1940 C C . THR A 1 236 ? -29.591 19.482 18.110 1.00 40.88 236 THR A C 1
ATOM 1942 O O . THR A 1 236 ? -30.771 19.533 17.779 1.00 40.88 236 THR A O 1
ATOM 1945 N N . GLU A 1 237 ? -29.159 19.932 19.289 1.00 43.84 237 GLU A N 1
ATOM 1946 C CA . GLU A 1 237 ? -29.966 20.646 20.276 1.00 43.84 237 GLU A CA 1
ATOM 1947 C C . GLU A 1 237 ? -29.949 22.167 20.045 1.00 43.84 237 GLU A C 1
ATOM 1949 O O . GLU A 1 237 ? -31.015 22.769 19.968 1.00 43.84 237 GLU A O 1
ATOM 1954 N N . LYS A 1 238 ? -28.796 22.793 19.752 1.00 39.84 238 LYS A N 1
ATOM 1955 C CA . LYS A 1 238 ? -28.737 24.257 19.544 1.00 39.84 238 LYS A CA 1
ATOM 1956 C C . LYS A 1 238 ? -29.344 24.720 18.214 1.00 39.84 238 LYS A C 1
ATOM 1958 O O . LYS A 1 238 ? -29.970 25.770 18.146 1.00 39.84 238 LYS A O 1
ATOM 1963 N N . ALA A 1 239 ? -29.257 23.890 17.171 1.00 42.41 239 ALA A N 1
ATOM 1964 C CA . ALA A 1 239 ? -29.903 24.168 15.883 1.00 42.41 239 ALA A CA 1
ATOM 1965 C C . ALA A 1 239 ? -31.432 23.952 15.893 1.00 42.41 239 ALA A C 1
ATOM 1967 O O . ALA A 1 239 ? -32.095 24.302 14.916 1.00 42.41 239 ALA A O 1
ATOM 1968 N N . LYS A 1 240 ? -31.990 23.350 16.956 1.00 42.09 240 LYS A N 1
ATOM 1969 C CA . LYS A 1 240 ? -33.443 23.264 17.177 1.00 42.09 240 LYS A CA 1
ATOM 1970 C C . LYS A 1 240 ? -33.981 24.450 17.983 1.00 42.09 240 LYS A C 1
ATOM 1972 O O . LYS A 1 240 ? -35.134 24.810 17.772 1.00 42.09 240 LYS A O 1
ATOM 1977 N N . GLU A 1 241 ? -33.169 25.068 18.841 1.00 42.47 241 GLU A N 1
ATOM 1978 C CA . GLU A 1 241 ? -33.550 26.289 19.566 1.00 42.47 241 GLU A CA 1
ATOM 1979 C C . GLU A 1 241 ? -33.435 27.548 18.694 1.00 42.47 241 GLU A C 1
ATOM 1981 O O . GLU A 1 241 ? -34.395 28.305 18.613 1.00 42.47 241 GLU A O 1
ATOM 1986 N N . GLU A 1 242 ? -32.357 27.725 17.922 1.00 42.91 242 GLU A N 1
ATOM 1987 C CA . GLU A 1 242 ? -32.159 28.939 17.096 1.00 42.91 242 GLU A CA 1
ATOM 1988 C C . GLU A 1 242 ? -33.009 28.991 15.808 1.00 42.91 242 GLU A C 1
ATOM 1990 O O . GLU A 1 242 ? -32.970 29.972 15.075 1.00 42.91 242 GLU A O 1
ATOM 1995 N N . LYS A 1 243 ? -33.793 27.946 15.509 1.00 41.12 243 LYS A N 1
ATOM 1996 C CA . LYS A 1 243 ? -34.746 27.921 14.380 1.00 41.12 243 LYS A CA 1
ATOM 1997 C C . LYS A 1 243 ? -36.213 27.980 14.802 1.00 41.12 243 LYS A C 1
ATOM 1999 O O . LYS A 1 243 ? -37.089 27.855 13.948 1.00 41.12 243 LYS A O 1
ATOM 2004 N N . ARG A 1 244 ? -36.485 28.110 16.104 1.00 42.31 244 ARG A N 1
ATOM 2005 C CA . ARG A 1 244 ? -37.850 28.230 16.637 1.00 42.31 244 ARG A CA 1
ATOM 2006 C C . ARG A 1 244 ? -38.347 29.668 16.717 1.00 42.31 244 ARG A C 1
ATOM 2008 O O . ARG A 1 244 ? -39.544 29.870 16.886 1.00 42.31 244 ARG A O 1
ATOM 2015 N N . GLU A 1 245 ? -37.467 30.639 16.529 1.00 50.69 245 GLU A N 1
ATOM 2016 C CA . GLU A 1 245 ? -37.849 32.029 16.329 1.00 50.69 245 GLU A CA 1
ATOM 2017 C C . GLU A 1 245 ? -37.702 32.348 14.837 1.00 50.69 245 GLU A C 1
ATOM 2019 O O . GLU A 1 245 ? -36.678 32.060 14.228 1.00 50.69 245 GLU A O 1
ATOM 2024 N N . GLU A 1 246 ? -38.770 32.879 14.245 1.00 50.75 246 GLU A N 1
ATOM 2025 C CA . GLU A 1 246 ? -38.904 33.247 12.827 1.00 50.75 246 GLU A CA 1
ATOM 2026 C C . GLU A 1 246 ? -39.208 32.109 11.836 1.00 50.75 246 GLU A C 1
ATOM 2028 O O . GLU A 1 246 ? -38.573 31.916 10.800 1.00 50.75 246 GLU A O 1
ATOM 2033 N N . THR A 1 247 ? -40.311 31.396 12.057 1.00 43.62 247 THR A N 1
ATOM 2034 C CA . THR A 1 247 ? -41.168 31.026 10.920 1.00 43.62 247 THR A CA 1
ATOM 2035 C C . THR A 1 247 ? -42.618 31.249 11.338 1.00 43.62 247 THR A C 1
ATOM 2037 O O . THR A 1 247 ? -43.034 30.646 12.325 1.00 43.62 247 THR A O 1
ATOM 2040 N N . PRO A 1 248 ? -43.393 32.124 10.668 1.00 48.75 248 PRO A N 1
ATOM 2041 C CA . PRO A 1 248 ? -44.804 32.268 10.994 1.00 48.75 248 PRO A CA 1
ATOM 2042 C C . PRO A 1 248 ? -45.481 30.914 10.786 1.00 48.75 248 PRO A C 1
ATOM 2044 O O . PRO A 1 248 ? -45.298 30.269 9.751 1.00 48.75 248 PRO A O 1
ATOM 2047 N N . GLU A 1 249 ? -46.209 30.471 11.803 1.00 49.28 249 GLU A N 1
ATOM 2048 C CA . GLU A 1 249 ? -46.938 29.210 11.816 1.00 49.28 249 GLU A CA 1
ATOM 2049 C C . GLU A 1 249 ? -48.082 29.306 10.794 1.00 49.28 249 GLU A C 1
ATOM 2051 O O . GLU A 1 249 ? -49.174 29.795 11.072 1.00 49.28 249 GLU A O 1
ATOM 2056 N N . ILE A 1 250 ? -47.791 28.922 9.550 1.00 60.75 250 ILE A N 1
ATOM 2057 C CA . ILE A 1 250 ? -48.781 28.809 8.479 1.00 60.75 250 ILE A CA 1
ATOM 2058 C C . ILE A 1 250 ? -49.694 27.648 8.867 1.00 60.75 250 ILE A C 1
ATOM 2060 O O . ILE A 1 250 ? -49.230 26.510 8.978 1.00 60.75 250 ILE A O 1
ATOM 2064 N N . SER A 1 251 ? -50.979 27.929 9.085 1.00 72.38 251 SER A N 1
ATOM 2065 C CA . SER A 1 251 ? -51.934 26.910 9.520 1.00 72.38 251 SER A CA 1
ATOM 2066 C C . SER A 1 251 ? -52.018 25.764 8.504 1.00 72.38 251 SER A C 1
ATOM 2068 O O . SER A 1 251 ? -51.807 25.946 7.299 1.00 72.38 251 SER A O 1
ATOM 2070 N N . GLU A 1 252 ? -52.369 24.561 8.965 1.00 62.50 252 GLU A N 1
ATOM 2071 C CA . GLU A 1 252 ? -52.568 23.413 8.069 1.00 62.50 252 GLU A CA 1
ATOM 2072 C C . GLU A 1 252 ? -53.567 23.709 6.937 1.00 62.50 252 GLU A C 1
ATOM 2074 O O . GLU A 1 252 ? -53.455 23.157 5.839 1.00 62.50 252 GLU A O 1
ATOM 2079 N N . GLU A 1 253 ? -54.535 24.598 7.170 1.00 70.62 253 GLU A N 1
ATOM 2080 C CA . GLU A 1 253 ? -55.475 25.042 6.142 1.00 70.62 253 GLU A CA 1
ATOM 2081 C C . GLU A 1 253 ? -54.810 25.887 5.051 1.00 70.62 253 GLU A C 1
ATOM 2083 O O . GLU A 1 253 ? -55.139 25.741 3.869 1.00 70.62 253 GLU A O 1
ATOM 2088 N N . GLU A 1 254 ? -53.855 26.745 5.406 1.00 75.44 254 GLU A N 1
ATOM 2089 C CA . GLU A 1 254 ? -53.101 27.541 4.437 1.00 75.44 254 GLU A CA 1
ATOM 2090 C C . GLU A 1 254 ? -52.132 26.681 3.617 1.00 75.44 254 GLU A C 1
ATOM 2092 O O . GLU A 1 254 ? -52.005 26.884 2.404 1.00 75.44 254 GLU A O 1
ATOM 2097 N N . LEU A 1 255 ? -51.516 25.668 4.234 1.00 69.25 255 LEU A N 1
ATOM 2098 C CA . LEU A 1 255 ? -50.706 24.665 3.534 1.00 69.25 255 LEU A CA 1
ATOM 2099 C C . LEU A 1 255 ? -51.546 23.880 2.521 1.00 69.25 255 LEU A C 1
ATOM 2101 O O . LEU A 1 255 ? -51.188 23.815 1.341 1.00 69.25 255 LEU A O 1
ATOM 2105 N N . LYS A 1 256 ? -52.716 23.382 2.940 1.00 76.50 256 LYS A N 1
ATOM 2106 C CA . LYS A 1 256 ? -53.655 22.674 2.054 1.00 76.50 256 LYS A CA 1
ATOM 2107 C C . LYS A 1 256 ? -54.158 23.570 0.919 1.00 76.50 256 LYS A C 1
ATOM 2109 O O . LYS A 1 256 ? -54.297 23.105 -0.214 1.00 76.50 256 LYS A O 1
ATOM 2114 N N . LYS A 1 257 ? -54.396 24.865 1.172 1.00 85.38 257 LYS A N 1
ATOM 2115 C CA . LYS A 1 257 ? -54.755 25.836 0.119 1.00 85.38 257 LYS A CA 1
ATOM 2116 C C . LYS A 1 257 ? -53.628 26.022 -0.896 1.00 85.38 257 LYS A C 1
ATOM 2118 O O . LYS A 1 257 ? -53.900 25.966 -2.096 1.00 85.38 257 LYS A O 1
ATOM 2123 N N . LYS A 1 258 ? -52.383 26.203 -0.444 1.00 79.81 258 LYS A N 1
ATOM 2124 C CA . LYS A 1 258 ? -51.218 26.375 -1.330 1.00 79.81 258 LYS A CA 1
ATOM 2125 C C . LYS A 1 258 ? -50.950 25.130 -2.173 1.00 79.81 258 LYS A C 1
ATOM 2127 O O . LYS A 1 258 ? -50.712 25.244 -3.373 1.00 79.81 258 LYS A O 1
ATOM 2132 N N . GLU A 1 259 ? -51.062 23.945 -1.584 1.00 82.00 259 GLU A N 1
ATOM 2133 C CA . GLU A 1 259 ? -50.881 22.684 -2.304 1.00 82.00 259 GLU A CA 1
ATOM 2134 C C . GLU A 1 259 ? -51.978 22.465 -3.356 1.00 82.00 259 GLU A C 1
ATOM 2136 O O . GLU A 1 259 ? -51.690 22.149 -4.512 1.00 82.00 259 GLU A O 1
ATOM 2141 N N . LYS A 1 260 ? -53.238 22.759 -3.009 1.00 87.12 260 LYS A N 1
ATOM 2142 C CA . LYS A 1 260 ? -54.362 22.714 -3.955 1.00 87.12 260 LYS A CA 1
ATOM 2143 C C . LYS A 1 260 ? -54.202 23.717 -5.103 1.00 87.12 260 LYS A C 1
ATOM 2145 O O . LYS A 1 260 ? -54.565 23.399 -6.236 1.00 87.12 260 LYS A O 1
ATOM 2150 N N . GLN A 1 261 ? -53.669 24.910 -4.833 1.00 86.69 261 GLN A N 1
ATOM 2151 C CA . GLN A 1 261 ? -53.371 25.920 -5.854 1.00 86.69 261 GLN A CA 1
ATOM 2152 C C . GLN A 1 261 ? -52.287 25.417 -6.821 1.00 86.69 261 GLN A C 1
ATOM 2154 O O . GLN A 1 261 ? -52.488 25.432 -8.033 1.00 86.69 261 GLN A O 1
ATOM 2159 N N . ARG A 1 262 ? -51.191 24.872 -6.283 1.00 84.50 262 ARG A N 1
ATOM 2160 C CA . ARG A 1 262 ? -50.072 24.328 -7.063 1.00 84.50 262 ARG A CA 1
ATOM 2161 C C . ARG A 1 262 ? -50.498 23.165 -7.959 1.00 84.50 262 ARG A C 1
ATOM 2163 O O . ARG A 1 262 ? -50.143 23.118 -9.132 1.00 84.50 262 ARG A O 1
ATOM 2170 N N . LEU A 1 263 ? -51.308 22.245 -7.435 1.00 81.81 263 LEU A N 1
ATOM 2171 C CA . LEU A 1 263 ? -51.838 21.128 -8.221 1.00 81.81 263 LEU A CA 1
ATOM 2172 C C . LEU A 1 263 ? -52.748 21.608 -9.359 1.00 81.81 263 LEU A C 1
ATOM 2174 O O . LEU A 1 263 ? -52.709 21.040 -10.449 1.00 81.81 263 LEU A O 1
ATOM 2178 N N . LYS A 1 264 ? -53.537 22.672 -9.149 1.00 88.69 264 LYS A N 1
ATOM 2179 C CA . LYS A 1 264 ? -54.349 23.274 -10.220 1.00 88.69 264 LYS A CA 1
ATOM 2180 C C . LYS A 1 264 ? -53.492 23.861 -11.342 1.00 88.69 264 LYS A C 1
ATOM 2182 O O . LYS A 1 264 ? -53.871 23.729 -12.503 1.00 88.69 264 LYS A O 1
ATOM 2187 N N . GLU A 1 265 ? -52.371 24.496 -11.012 1.00 87.50 265 GLU A N 1
ATOM 2188 C CA . GLU A 1 265 ? -51.444 25.059 -12.002 1.00 87.50 265 GLU A CA 1
ATOM 2189 C C . GLU A 1 265 ? -50.775 23.957 -12.828 1.00 87.50 265 GLU A C 1
ATOM 2191 O O . GLU A 1 265 ? -50.849 23.997 -14.055 1.00 87.50 265 GLU A O 1
ATOM 2196 N N . ILE A 1 266 ? -50.277 22.903 -12.173 1.00 81.81 266 ILE A N 1
ATOM 2197 C CA . ILE A 1 266 ? -49.704 21.724 -12.845 1.00 81.81 266 ILE A CA 1
ATOM 2198 C C . ILE A 1 266 ? -50.725 21.089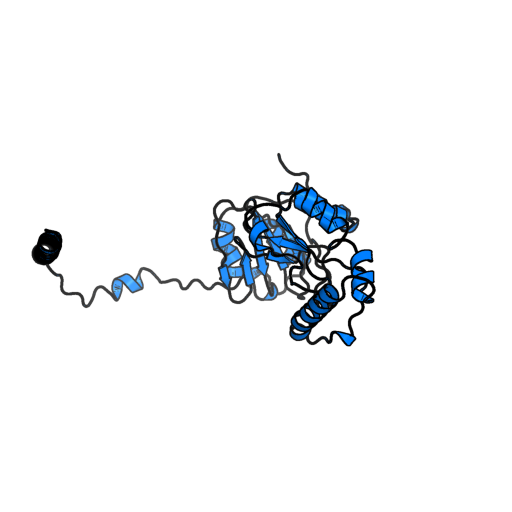 -13.801 1.00 81.81 266 ILE A C 1
ATOM 2200 O O . ILE A 1 266 ? -50.424 20.808 -14.960 1.00 81.81 266 ILE A O 1
ATOM 2204 N N . TRP A 1 267 ? -51.973 20.912 -13.360 1.00 81.12 267 TRP A N 1
ATOM 2205 C CA . TRP A 1 267 ? -53.031 20.370 -14.219 1.00 81.12 267 TRP A CA 1
ATOM 2206 C C . TRP A 1 267 ? -53.366 21.269 -15.414 1.00 81.12 267 TRP A C 1
ATOM 2208 O O . TRP A 1 267 ? -53.744 20.769 -16.477 1.00 81.12 267 TRP A O 1
ATOM 2218 N N . LYS A 1 268 ? -53.246 22.591 -15.262 1.00 89.19 268 LYS A N 1
ATOM 2219 C CA . LYS A 1 268 ? -53.462 23.551 -16.350 1.00 89.19 268 LYS A CA 1
ATOM 2220 C C . LYS A 1 268 ? -52.350 23.453 -17.397 1.00 89.19 268 LYS A C 1
ATOM 2222 O O . LYS A 1 268 ? -52.657 23.464 -18.588 1.00 89.19 268 LYS A O 1
ATOM 2227 N N . GLU A 1 269 ? -51.102 23.294 -16.963 1.00 85.44 269 GLU A N 1
ATOM 2228 C CA . GLU A 1 269 ? -49.945 23.084 -17.842 1.00 85.44 269 GLU A CA 1
ATOM 2229 C C . GLU A 1 269 ? -50.049 21.766 -18.615 1.00 85.44 269 GLU A C 1
ATOM 2231 O O . GLU A 1 269 ? -49.916 21.767 -19.838 1.00 85.44 269 GLU A O 1
ATOM 2236 N N . ILE A 1 270 ? -50.401 20.664 -17.941 1.00 82.81 270 ILE A N 1
ATOM 2237 C CA . ILE A 1 270 ? -50.605 19.355 -18.585 1.00 82.81 270 ILE A CA 1
ATOM 2238 C C . ILE A 1 270 ? -51.685 19.444 -19.674 1.00 82.81 270 ILE A C 1
ATOM 2240 O O . ILE A 1 270 ? -51.491 18.961 -20.789 1.00 82.81 270 ILE A O 1
ATOM 2244 N N . LYS A 1 271 ? -52.812 20.120 -19.403 1.00 86.69 271 LYS A N 1
ATOM 2245 C CA . LYS A 1 271 ? -53.881 20.315 -20.401 1.00 86.69 271 LYS A CA 1
ATOM 2246 C C . LYS A 1 271 ? -53.449 21.182 -21.586 1.00 86.69 271 LYS A C 1
ATOM 2248 O O . LYS A 1 271 ? -53.908 20.951 -22.701 1.00 86.69 271 LYS A O 1
ATOM 2253 N N . GLN A 1 272 ? -52.602 22.186 -21.361 1.00 83.38 272 GLN A N 1
ATOM 2254 C CA . GLN A 1 272 ? -52.054 23.005 -22.445 1.00 83.38 272 GLN A CA 1
ATOM 2255 C C . GLN A 1 272 ? -51.054 22.230 -23.304 1.00 83.38 272 GLN A C 1
ATOM 2257 O O . GLN A 1 272 ? -51.030 22.436 -24.512 1.00 83.38 272 GLN A O 1
ATOM 2262 N N . GLN A 1 273 ? -50.260 21.341 -22.705 1.00 78.69 273 GLN A N 1
ATOM 2263 C CA . GLN A 1 273 ? -49.342 20.471 -23.440 1.00 78.69 273 GLN A CA 1
ATOM 2264 C C . GLN A 1 273 ? -50.093 19.423 -24.267 1.00 78.69 273 GLN A C 1
ATOM 2266 O O . GLN A 1 273 ? -49.764 19.242 -25.433 1.00 78.69 273 GLN A O 1
ATOM 2271 N N . ALA A 1 274 ? -51.148 18.812 -23.717 1.00 74.38 274 ALA A N 1
ATOM 2272 C CA . ALA A 1 274 ? -51.982 17.857 -24.449 1.00 74.38 274 ALA A CA 1
ATOM 2273 C C . ALA A 1 274 ? -52.643 18.487 -25.691 1.00 74.38 274 ALA A C 1
ATOM 2275 O O . ALA A 1 274 ? -52.601 17.905 -26.763 1.00 74.38 274 ALA A O 1
ATOM 2276 N N . LYS A 1 275 ? -53.143 19.728 -25.590 1.00 76.31 275 LYS A N 1
ATOM 2277 C CA . LYS A 1 275 ? -53.708 20.476 -26.734 1.00 76.31 275 LYS A CA 1
ATOM 2278 C C . LYS A 1 275 ? -52.703 20.874 -27.822 1.00 76.31 275 LYS A C 1
ATOM 2280 O O . LYS A 1 275 ? -53.124 21.382 -28.850 1.00 76.31 275 LYS A O 1
ATOM 2285 N N . ARG A 1 276 ? -51.396 20.764 -27.567 1.00 71.19 276 ARG A N 1
ATOM 2286 C CA . ARG A 1 276 ? -50.345 21.028 -28.568 1.00 71.19 276 ARG A CA 1
ATOM 2287 C C . ARG A 1 276 ? -49.920 19.761 -29.314 1.00 71.19 276 ARG A C 1
ATOM 2289 O O . ARG A 1 276 ? -49.092 19.859 -30.212 1.00 71.19 276 ARG A O 1
ATOM 2296 N N . LEU A 1 277 ? -50.408 18.601 -28.877 1.00 61.66 277 LEU A N 1
ATOM 2297 C CA . LEU A 1 277 ? -50.079 17.286 -29.423 1.00 61.66 277 LEU A CA 1
ATOM 2298 C C . LEU A 1 277 ? -51.232 16.684 -30.254 1.00 61.66 277 LEU A C 1
ATOM 2300 O O . LEU A 1 277 ? -51.018 15.642 -30.865 1.00 61.66 277 LEU A O 1
ATOM 2304 N N . ASP A 1 278 ? -52.388 17.358 -30.295 1.00 51.75 278 ASP A N 1
ATOM 2305 C CA . ASP A 1 278 ? -53.508 17.160 -31.234 1.00 51.75 278 ASP A CA 1
ATOM 2306 C C . ASP A 1 278 ? -53.504 18.284 -32.286 1.00 51.75 278 ASP A C 1
ATOM 2308 O O . ASP A 1 278 ? -53.878 18.016 -33.450 1.00 51.75 278 ASP A O 1
#

Radius of gyration: 26.18 Å; chains: 1; bounding box: 76×54×54 Å

Foldseek 3Di:
DFDDWFFQVNQVPDDLVNVVVVCVVVQWAKFWDQAQFPHGPDDCQVSLAHHDDPVRVVVCVVAQVWLVNVVCLCVVNPDVVSVVVSQVRLCVQVVVVVDDSVPDDRDSFIWMKTAAQGQQKKKWKFQAQCPQPVCPPHDPVVVCVVLVVQVWFWKDDPHPRIIITIAGEPPDADKDAAPGTIMGHGPDIDIAPQGAHNVGDGIGTPGTDGHYYGYCCCCVVPSCVSNHNDPPPPVVVVVVVVPVPDDPCQDPVNVVVVVVVVVVVVVVVVVVVVVVVD

Secondary structure (DSSP, 8-state):
-PPPPBPHHHHHT--HHHHHHHHHHTT-EEEEE-TTSS-BSS--GGGGSSPPPHHHHHHHHTTTT-HHHHHHHHTTSS-HHHHHHHHHHHHHHHGGGT--GGG----S--EEEEEETGGGEEEEEES-GGGSGGGTT--HHHHHHHHHHTT-EEEE-SSTT-EEEEEE-SS--S-EE-SSEEEE-SSEEEEETTPBPTTSPBPEESS-B---B--HHHIIIIIHHHTT-------TTHHHHTTSSS-----HHHHHHHHHHHHHHHHHHHHHHHTT--

Sequence (278 aa):
MTQAKITLDQLESFSYKDYISLYKSCGLSIVPLYPSTKIPVVSFERYCNRQPSDEEITKWLSTYFNPEFWKQVWEGKKRPALREKWLNALELSFAKEGKKVDEYNYEGEINIAVIGGVNDLILIDIEDATKIEELKGKSEKEIVEYFKSFGFVVVKTGKPNGYHLWALCKEWKWNKKGTNGEIRAKKQYVVAPPSKHPNGQQYKFLTDFELKYISADVILEKCLKWIGCEEKRKTTEKAKEEKREETPEISEEELKKKEKQRLKEIWKEIKQQAKRLD